Protein AF-A0A5B8G3G3-F1 (afdb_monomer)

Mean predicted aligned error: 17.21 Å

Sequence (172 aa):
MKRSQTSHLKNAGPHAIFRARGGAKSQPRSSRVTKRSISMRLRRAAHRNRLFQIGLIIGFWAAGEALVRLLGLPLPGSIVALAAVLALLACRRLRVVSVRRGADWLLAEMLLFFVPAVLAVLDHREFLGLLGLKVLLVILVGTVAVMGTTALTVELCCRWRLRHDRAVPLGA

Foldseek 3Di:
DDDDPDDDDDDPDDPVDDDPDDDDDDDDDDDDDDPPDDPPPVVPVQPPDPVVLVVVLVVLLVVLVVVCVVVVPPDRSVVSSVVVVVVCVVVVVDDPVSVVVNVVVVVVCVVVVVVVVVVVVVVPVVCCDPVVVVVVVCVVVVVVVVVVVVVVVVVVVVVVVVVVVVPDPPDD

pLDDT: mean 72.0, std 16.81, range [40.09, 97.69]

Secondary structure (DSSP, 8-state):
-------------S-S-S------------------SSTTTTTTTTTT-HHHHHHHHHHHHHHHHHHHHHHT-SS-HHHHHHHHHHHHHHTT-S-HHHHHHHHHHHHHHHHHHHHHHHHHHHH-GGGTTHHHHHHHHHHHHHHHHHHHHHHHHHHHHHHHHHHHGGG-----

Radius of gyration: 30.99 Å; Cα contacts (8 Å, |Δi|>4): 39; chains: 1; bounding box: 61×71×79 Å

Structure (mmCIF, N/CA/C/O backbone):
data_AF-A0A5B8G3G3-F1
#
_entry.id   AF-A0A5B8G3G3-F1
#
loop_
_atom_site.group_PDB
_atom_site.id
_atom_site.type_symbol
_atom_site.label_atom_id
_atom_site.label_alt_id
_atom_site.label_comp_id
_atom_site.label_asym_id
_atom_site.label_entity_id
_atom_site.label_seq_id
_atom_site.pdbx_PDB_ins_code
_atom_site.Cartn_x
_atom_site.Cartn_y
_atom_site.Cartn_z
_atom_site.occupancy
_atom_site.B_iso_or_equiv
_atom_site.auth_seq_id
_atom_site.auth_comp_id
_atom_site.auth_asym_id
_atom_site.auth_atom_id
_atom_site.pdbx_PDB_model_num
ATOM 1 N N . MET A 1 1 ? -35.012 -9.297 -57.751 1.00 45.22 1 MET A N 1
ATOM 2 C CA . MET A 1 1 ? -36.270 -9.932 -58.194 1.00 45.22 1 MET A CA 1
ATOM 3 C C . MET A 1 1 ? -35.980 -11.391 -58.554 1.00 45.22 1 MET A C 1
ATOM 5 O O . MET A 1 1 ? -35.213 -11.626 -59.469 1.00 45.22 1 MET A O 1
ATOM 9 N N . LYS A 1 2 ? -36.508 -12.319 -57.735 1.00 50.00 2 LYS A N 1
ATOM 10 C CA . LYS A 1 2 ? -36.724 -13.778 -57.902 1.00 50.00 2 LYS A CA 1
ATOM 11 C C . LYS A 1 2 ? -35.757 -14.656 -58.726 1.00 50.00 2 LYS A C 1
ATOM 13 O O . LYS A 1 2 ? -35.788 -14.644 -59.948 1.00 50.00 2 LYS A O 1
ATOM 18 N N . ARG A 1 3 ? -35.107 -15.582 -58.011 1.00 45.44 3 ARG A N 1
ATOM 19 C CA . ARG A 1 3 ? -34.910 -17.036 -58.265 1.00 45.44 3 ARG A CA 1
ATOM 20 C C . ARG A 1 3 ? -34.144 -17.550 -57.031 1.00 45.44 3 ARG A C 1
ATOM 22 O O . ARG A 1 3 ? -33.235 -16.869 -56.594 1.00 45.44 3 ARG A O 1
ATOM 29 N N . SER A 1 4 ? -34.412 -18.655 -56.354 1.00 49.59 4 SER A N 1
ATOM 30 C CA . SER A 1 4 ? -35.371 -19.734 -56.510 1.00 49.59 4 SER A CA 1
ATOM 31 C C . SER A 1 4 ? -35.483 -20.367 -55.114 1.00 49.59 4 SER A C 1
ATOM 33 O O . SER A 1 4 ? -34.533 -20.984 -54.642 1.00 49.59 4 SER A O 1
ATOM 35 N N . GLN A 1 5 ? -36.600 -20.165 -54.412 1.00 55.38 5 GLN A N 1
ATOM 36 C CA . GLN A 1 5 ? -37.006 -21.098 -53.362 1.00 55.38 5 GLN A CA 1
ATOM 37 C C . GLN A 1 5 ? -37.574 -22.320 -54.078 1.00 55.38 5 GLN A C 1
ATOM 39 O O . GLN A 1 5 ? -38.649 -22.197 -54.645 1.00 55.38 5 GLN A O 1
ATOM 44 N N . THR A 1 6 ? -36.877 -23.454 -54.059 1.00 53.16 6 THR A N 1
ATOM 45 C CA . THR A 1 6 ? -37.439 -24.793 -54.320 1.00 53.16 6 THR A CA 1
ATOM 46 C C . THR A 1 6 ? -36.367 -25.843 -54.036 1.00 53.16 6 THR A C 1
ATOM 48 O O . THR A 1 6 ? -35.564 -26.137 -54.912 1.00 53.16 6 THR A O 1
ATOM 51 N N . SER A 1 7 ? -36.354 -26.410 -52.831 1.00 45.91 7 SER A N 1
ATOM 52 C CA . SER A 1 7 ? -36.028 -27.832 -52.608 1.00 45.91 7 SER A CA 1
ATOM 53 C C . SER A 1 7 ? -36.104 -28.131 -51.115 1.00 45.91 7 SER A C 1
ATOM 55 O O . SER A 1 7 ? -35.115 -28.391 -50.432 1.00 45.91 7 SER A O 1
ATOM 57 N N . HIS A 1 8 ? -37.332 -28.069 -50.611 1.00 44.97 8 HIS A N 1
ATOM 58 C CA . HIS A 1 8 ? -37.752 -28.941 -49.531 1.00 44.97 8 HIS A CA 1
ATOM 59 C C . HIS A 1 8 ? -37.282 -30.382 -49.819 1.00 44.97 8 HIS A C 1
ATOM 61 O O . HIS A 1 8 ? -37.428 -30.867 -50.938 1.00 44.97 8 HIS A O 1
ATOM 67 N N . LEU A 1 9 ? -36.807 -31.061 -48.773 1.00 53.34 9 LEU A N 1
ATOM 68 C CA . LEU A 1 9 ? -36.968 -32.506 -48.575 1.00 53.34 9 LEU A CA 1
ATOM 69 C C . LEU A 1 9 ? -36.380 -33.437 -49.652 1.00 53.34 9 LEU A C 1
ATOM 71 O O . LEU A 1 9 ? -37.130 -34.020 -50.430 1.00 53.34 9 LEU A O 1
ATOM 75 N N . LYS A 1 10 ? -35.064 -33.712 -49.617 1.00 51.44 10 LYS A N 1
ATOM 76 C CA . LYS A 1 10 ? -34.545 -34.979 -50.175 1.00 51.44 10 LYS A CA 1
ATOM 77 C C . LYS A 1 10 ? -33.140 -35.379 -49.694 1.00 51.44 10 LYS A C 1
ATOM 79 O O . LYS A 1 10 ? -32.203 -35.315 -50.474 1.00 51.44 10 LYS A O 1
ATOM 84 N N . ASN A 1 11 ? -32.980 -35.794 -48.431 1.00 49.78 11 ASN A N 1
ATOM 85 C CA . ASN A 1 11 ? -32.047 -36.883 -48.056 1.00 49.78 11 ASN A CA 1
ATOM 86 C C . ASN A 1 11 ? -32.064 -37.171 -46.543 1.00 49.78 11 ASN A C 1
ATOM 88 O O . ASN A 1 11 ? -31.126 -36.864 -45.814 1.00 49.78 11 ASN A O 1
ATOM 92 N N . ALA A 1 12 ? -33.143 -37.782 -46.060 1.00 54.25 12 ALA A N 1
ATOM 93 C CA . ALA A 1 12 ? -33.109 -38.542 -44.815 1.00 54.25 12 ALA A CA 1
ATOM 94 C C . ALA A 1 12 ? -33.048 -40.023 -45.209 1.00 54.25 12 ALA A C 1
ATOM 96 O O . ALA A 1 12 ? -34.073 -40.658 -45.439 1.00 54.25 12 ALA A O 1
ATOM 97 N N . GLY A 1 13 ? -31.823 -40.511 -45.412 1.00 49.25 13 GLY A N 1
ATOM 98 C CA . GLY A 1 13 ? -31.516 -41.897 -45.757 1.00 49.25 13 GLY A CA 1
ATOM 99 C C . GLY A 1 13 ? -31.101 -42.734 -44.535 1.00 49.25 13 GLY A C 1
ATOM 100 O O . GLY A 1 13 ? -30.725 -42.188 -43.498 1.00 49.25 13 GLY A O 1
ATOM 101 N N . PRO A 1 14 ? -31.163 -44.068 -44.644 1.00 49.12 14 PRO A N 1
ATOM 102 C CA . PRO A 1 14 ? -31.554 -45.008 -43.592 1.00 49.12 14 PRO A CA 1
ATOM 103 C C . PRO A 1 14 ? -30.394 -45.473 -42.695 1.00 49.12 14 PRO A C 1
ATOM 105 O O . PRO A 1 14 ? -30.127 -46.664 -42.570 1.00 49.12 14 PRO A O 1
ATOM 108 N N . HIS A 1 15 ? -29.718 -44.549 -42.015 1.00 48.62 15 HIS A N 1
ATOM 109 C CA . HIS A 1 15 ? -28.725 -44.899 -40.984 1.00 48.62 15 HIS A CA 1
ATOM 110 C C . HIS A 1 15 ? -29.311 -44.939 -39.559 1.00 48.62 15 HIS A C 1
ATOM 112 O O . HIS A 1 15 ? -28.577 -45.089 -38.586 1.00 48.62 15 HIS A O 1
ATOM 118 N N . ALA A 1 16 ? -30.645 -44.903 -39.439 1.00 52.03 16 ALA A N 1
ATOM 119 C CA . ALA A 1 16 ? -31.402 -45.131 -38.202 1.00 52.03 16 ALA A CA 1
ATOM 120 C C . ALA A 1 16 ? -31.336 -46.584 -37.675 1.00 52.03 16 ALA A C 1
ATOM 122 O O . ALA A 1 16 ? -32.023 -46.927 -36.718 1.00 52.03 16 ALA A O 1
ATOM 123 N N . ILE A 1 17 ? -30.532 -47.459 -38.284 1.00 55.34 17 ILE A N 1
ATOM 124 C CA . ILE A 1 17 ? -30.551 -48.899 -38.012 1.00 55.34 17 ILE A CA 1
ATOM 125 C C . ILE A 1 17 ? -29.121 -49.429 -37.884 1.00 55.34 17 ILE A C 1
ATOM 127 O O . ILE A 1 17 ? -28.690 -50.285 -38.645 1.00 55.34 17 ILE A O 1
ATOM 131 N N . PHE A 1 18 ? -28.339 -48.933 -36.924 1.00 54.25 18 PHE A N 1
ATOM 132 C CA . PHE A 1 18 ? -27.214 -49.730 -36.437 1.00 54.25 18 PHE A CA 1
ATOM 133 C C . PHE A 1 18 ? -26.809 -49.354 -35.016 1.00 54.25 18 PHE A C 1
ATOM 135 O O . PHE A 1 18 ? -26.342 -48.255 -34.742 1.00 54.25 18 PHE A O 1
ATOM 142 N N . ARG A 1 19 ? -26.905 -50.357 -34.144 1.00 51.53 19 ARG A N 1
ATOM 143 C CA . ARG A 1 19 ? -26.233 -50.456 -32.846 1.00 51.53 19 ARG A CA 1
ATOM 144 C C . ARG A 1 19 ? -26.790 -49.611 -31.706 1.00 51.53 19 ARG A C 1
ATOM 146 O O . ARG A 1 19 ? -26.087 -48.861 -31.039 1.00 51.53 19 ARG A O 1
ATOM 153 N N . ALA A 1 20 ? -27.983 -50.018 -31.295 1.00 50.88 20 ALA A N 1
ATOM 154 C CA . ALA A 1 20 ? -28.097 -50.548 -29.942 1.00 50.88 20 ALA A CA 1
ATOM 155 C C . ALA A 1 20 ? -27.046 -51.665 -29.728 1.00 50.88 20 ALA A C 1
ATOM 157 O O . ALA A 1 20 ? -27.118 -52.720 -30.360 1.00 50.88 20 ALA A O 1
ATOM 158 N N . ARG A 1 21 ? -26.035 -51.439 -28.880 1.00 53.12 21 ARG A N 1
ATOM 159 C CA . ARG A 1 21 ? -25.166 -52.511 -28.368 1.00 53.12 21 ARG A CA 1
ATOM 160 C C . ARG A 1 21 ? -24.613 -52.146 -26.989 1.00 53.12 21 ARG A C 1
ATOM 162 O O . ARG A 1 21 ? -23.657 -51.392 -26.910 1.00 53.12 21 ARG A O 1
ATOM 169 N N . GLY A 1 22 ? -25.204 -52.752 -25.955 1.00 40.09 22 GLY A N 1
ATOM 170 C CA . GLY A 1 22 ? -24.598 -53.034 -24.643 1.00 40.09 22 GLY A CA 1
ATOM 171 C C . GLY A 1 22 ? -24.371 -51.814 -23.737 1.00 40.09 22 GLY A C 1
ATOM 172 O O . GLY A 1 22 ? -23.689 -50.877 -24.108 1.00 40.09 22 GLY A O 1
ATOM 173 N N . GLY A 1 23 ? -24.898 -51.729 -22.518 1.00 41.78 23 GLY A N 1
ATOM 174 C CA . GLY A 1 23 ? -25.121 -52.807 -21.561 1.00 41.78 23 GLY A CA 1
ATOM 175 C C . GLY A 1 23 ? -23.967 -52.860 -20.558 1.00 41.78 23 GLY A C 1
ATOM 176 O O . GLY A 1 23 ? -22.948 -53.478 -20.834 1.00 41.78 23 GLY A O 1
ATOM 177 N N . ALA A 1 24 ? -24.215 -52.253 -19.392 1.00 46.59 24 ALA A N 1
ATOM 178 C CA . ALA A 1 24 ? -23.512 -52.400 -18.116 1.00 46.59 24 ALA A CA 1
ATOM 179 C C . ALA A 1 24 ? -22.064 -51.873 -18.014 1.00 46.59 24 ALA A C 1
ATOM 181 O O . ALA A 1 24 ? -21.153 -52.351 -18.683 1.00 46.59 24 ALA A O 1
ATOM 182 N N . LYS A 1 25 ? -21.812 -51.020 -17.009 1.00 40.97 25 LYS A N 1
ATOM 183 C CA . LYS A 1 25 ? -21.243 -51.477 -15.726 1.00 40.97 25 LYS A CA 1
ATOM 184 C C . LYS A 1 25 ? -21.046 -50.322 -14.729 1.00 40.97 25 L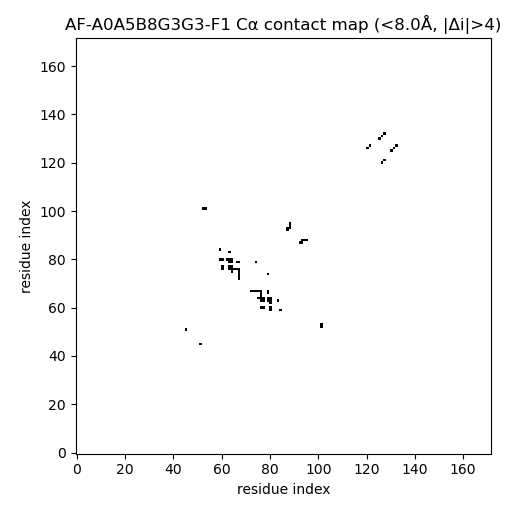YS A C 1
ATOM 186 O O . LYS A 1 25 ? -20.496 -49.277 -15.054 1.00 40.97 25 LYS A O 1
ATOM 191 N N . SER A 1 26 ? -21.456 -50.617 -13.493 1.00 41.62 26 SER A N 1
ATOM 192 C CA . SER A 1 26 ? -20.886 -50.159 -12.216 1.00 41.62 26 SER A CA 1
ATOM 193 C C . SER A 1 26 ? -20.911 -48.666 -11.875 1.00 41.62 26 SER A C 1
ATOM 195 O O . SER A 1 26 ? -19.968 -47.922 -12.123 1.00 41.62 26 SER A O 1
ATOM 197 N N . GLN A 1 27 ? -21.933 -48.300 -11.104 1.00 51.56 27 GLN A N 1
ATOM 198 C CA . GLN A 1 27 ? -21.774 -47.379 -9.981 1.00 51.56 27 GLN A CA 1
ATOM 199 C C . GLN A 1 27 ? -21.070 -48.125 -8.830 1.00 51.56 27 GLN A C 1
ATOM 201 O O . GLN A 1 27 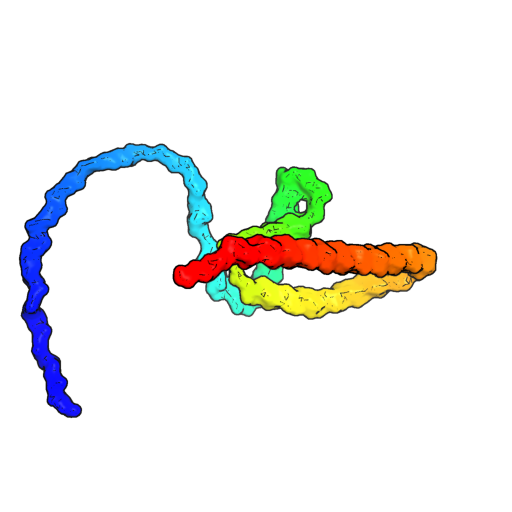? -21.447 -49.261 -8.539 1.00 51.56 27 GLN A O 1
ATOM 206 N N . PRO A 1 28 ? -20.049 -47.529 -8.185 1.00 49.97 28 PRO A N 1
ATOM 207 C CA . PRO A 1 28 ? -20.259 -47.163 -6.783 1.00 49.97 28 PRO A CA 1
ATOM 208 C C . PRO A 1 28 ? -19.571 -45.855 -6.331 1.00 49.97 28 PRO A C 1
ATOM 210 O O . PRO A 1 28 ? -18.599 -45.377 -6.904 1.00 49.97 28 PRO A O 1
ATOM 213 N N . ARG A 1 29 ? -20.149 -45.303 -5.255 1.00 57.16 29 ARG A N 1
ATOM 214 C CA . ARG A 1 29 ? -19.667 -44.297 -4.286 1.00 57.16 29 ARG A CA 1
ATOM 215 C C . ARG A 1 29 ? -18.211 -43.800 -4.404 1.00 57.16 29 ARG A C 1
ATOM 217 O O . ARG A 1 29 ? -17.281 -44.566 -4.203 1.00 57.16 29 ARG A O 1
ATOM 224 N N . SER A 1 30 ? -18.035 -42.475 -4.419 1.00 48.62 30 SER A N 1
ATOM 225 C CA . SER A 1 30 ? -17.096 -41.796 -3.508 1.00 48.62 30 SER A CA 1
ATOM 226 C C . SER A 1 30 ? -17.371 -40.294 -3.477 1.00 48.62 30 SER A C 1
ATOM 228 O O . SER A 1 30 ? -17.142 -39.564 -4.436 1.00 48.62 30 SER A O 1
ATOM 230 N N . SER A 1 31 ? -17.796 -39.840 -2.306 1.00 57.50 31 SER A N 1
ATOM 231 C CA . SER A 1 31 ? -17.534 -38.517 -1.748 1.00 57.50 31 SER A CA 1
ATOM 232 C C . SER A 1 31 ? -16.201 -37.911 -2.205 1.00 57.50 31 SER A C 1
ATOM 234 O O . SER A 1 31 ? -15.145 -38.510 -1.988 1.00 57.50 31 SER A O 1
ATOM 236 N N . ARG A 1 32 ? -16.246 -36.695 -2.762 1.00 43.62 32 ARG A N 1
ATOM 237 C CA . ARG A 1 32 ? -15.302 -35.608 -2.457 1.00 43.62 32 ARG A CA 1
ATOM 238 C C . ARG A 1 32 ? -15.708 -34.324 -3.175 1.00 43.62 32 ARG A C 1
ATOM 240 O O . ARG A 1 32 ? -15.635 -34.211 -4.390 1.00 43.62 32 ARG A O 1
ATOM 247 N N . VAL A 1 33 ? -16.110 -33.354 -2.356 1.00 51.09 33 VAL A N 1
ATOM 248 C CA . VAL A 1 33 ? -15.790 -31.932 -2.513 1.00 51.09 33 VAL A CA 1
ATOM 249 C C . VAL A 1 33 ? -15.988 -31.398 -3.929 1.00 51.09 33 VAL A C 1
ATOM 251 O O . VAL A 1 33 ? -15.057 -31.246 -4.712 1.00 51.09 33 VAL A O 1
ATOM 254 N N . THR A 1 34 ? -17.218 -31.026 -4.257 1.00 46.12 34 THR A N 1
ATOM 255 C CA . THR A 1 34 ? -17.445 -30.172 -5.420 1.00 46.12 34 THR A CA 1
ATOM 256 C C . THR A 1 34 ? -18.339 -29.013 -5.026 1.00 46.12 34 THR A C 1
ATOM 258 O O . THR A 1 34 ? -19.506 -28.937 -5.385 1.00 46.12 34 THR A O 1
ATOM 261 N N . LYS A 1 35 ? -17.734 -28.042 -4.332 1.00 45.09 35 LYS A N 1
ATOM 262 C CA . LYS A 1 35 ? -18.235 -26.663 -4.210 1.00 45.09 35 LYS A CA 1
ATOM 263 C C . LYS A 1 35 ? -18.102 -25.939 -5.575 1.00 45.09 35 LYS A C 1
ATOM 265 O O . LYS A 1 35 ? -17.516 -24.861 -5.687 1.00 45.09 35 LYS A O 1
ATOM 270 N N . ARG A 1 36 ? -18.562 -26.591 -6.656 1.00 54.91 36 ARG A N 1
ATOM 271 C CA . ARG A 1 36 ? -18.913 -25.985 -7.953 1.00 54.91 36 ARG A CA 1
ATOM 272 C C . ARG A 1 36 ? -20.350 -25.499 -7.811 1.00 54.91 36 ARG A C 1
ATOM 274 O O . ARG A 1 36 ? -21.142 -26.161 -7.164 1.00 54.91 36 ARG A O 1
ATOM 281 N N . SER A 1 37 ? -20.696 -24.406 -8.483 1.00 44.97 37 SER A N 1
ATOM 282 C CA . SER A 1 37 ? -21.935 -23.642 -8.271 1.00 44.97 37 SER A CA 1
ATOM 283 C C . SER A 1 37 ? -21.803 -22.821 -6.992 1.00 44.97 37 SER A C 1
ATOM 285 O O . SER A 1 37 ? -21.731 -23.356 -5.899 1.00 44.97 37 SER A O 1
ATOM 287 N N . ILE A 1 38 ? -21.531 -21.520 -7.056 1.00 50.94 38 ILE A N 1
ATOM 288 C CA . ILE A 1 38 ? -22.624 -20.532 -7.016 1.00 50.94 38 ILE A CA 1
ATOM 289 C C . ILE A 1 38 ? -22.207 -19.167 -7.624 1.00 50.94 38 ILE A C 1
ATOM 291 O O . ILE A 1 38 ? -23.043 -18.308 -7.888 1.00 50.94 38 ILE A O 1
ATOM 295 N N . SER A 1 39 ? -20.928 -18.919 -7.922 1.00 47.88 39 SER A N 1
ATOM 296 C CA . SER A 1 39 ? -20.439 -17.533 -8.062 1.00 47.88 39 SER A CA 1
ATOM 297 C C . SER A 1 39 ? -20.634 -16.842 -9.421 1.00 47.88 39 SER A C 1
ATOM 299 O O . SER A 1 39 ? -20.267 -15.675 -9.551 1.00 47.88 39 SER A O 1
ATOM 301 N N . MET A 1 40 ? -21.200 -17.494 -10.445 1.00 51.22 40 MET A N 1
ATOM 302 C CA . MET A 1 40 ? -21.267 -16.894 -11.794 1.00 51.22 40 MET A CA 1
ATOM 303 C C . MET A 1 40 ? -22.592 -16.206 -12.152 1.00 51.22 40 MET A C 1
ATOM 305 O O . MET A 1 40 ? -22.601 -15.409 -13.088 1.00 51.22 40 MET A O 1
ATOM 309 N N . ARG A 1 41 ? -23.685 -16.420 -11.404 1.00 47.91 41 ARG A N 1
ATOM 310 C CA . ARG A 1 41 ? -24.983 -15.768 -11.690 1.00 47.91 41 ARG A CA 1
ATOM 311 C C . ARG A 1 41 ? -25.228 -14.479 -10.895 1.00 47.91 41 ARG A C 1
ATOM 313 O O . ARG A 1 41 ? -25.804 -13.543 -11.435 1.00 47.91 41 ARG A O 1
ATOM 320 N N . LEU A 1 42 ? -24.676 -14.350 -9.689 1.00 52.62 42 LEU A N 1
ATOM 321 C CA . LEU A 1 42 ? -24.836 -13.145 -8.857 1.00 52.62 42 LEU A CA 1
ATOM 322 C C . LEU A 1 42 ? -24.030 -11.927 -9.370 1.00 52.62 42 LEU A C 1
ATOM 324 O O . LEU A 1 42 ? -24.305 -10.781 -9.030 1.00 52.62 42 LEU A O 1
ATOM 328 N N . ARG A 1 43 ? -23.059 -12.170 -10.261 1.00 53.28 43 ARG A N 1
ATOM 329 C CA . ARG A 1 43 ? -22.136 -11.173 -10.833 1.00 53.28 43 ARG A CA 1
ATOM 330 C C . ARG A 1 43 ? -22.758 -10.163 -11.804 1.00 53.28 43 ARG A C 1
ATOM 332 O O . ARG A 1 43 ? -22.078 -9.205 -12.154 1.00 53.28 43 ARG A O 1
ATOM 339 N N . ARG A 1 44 ? -23.992 -10.370 -12.279 1.00 51.00 44 ARG A N 1
ATOM 340 C CA . ARG A 1 44 ? -24.651 -9.445 -13.228 1.00 51.00 44 ARG A CA 1
ATOM 341 C C . ARG A 1 44 ? -25.589 -8.445 -12.550 1.00 51.00 44 ARG A C 1
ATOM 343 O O . ARG A 1 44 ? -25.661 -7.313 -13.003 1.00 51.00 44 ARG A O 1
ATOM 350 N N . ALA A 1 45 ? -26.233 -8.821 -11.445 1.00 44.91 45 ALA A N 1
ATOM 351 C CA . ALA A 1 45 ? -27.164 -7.942 -10.730 1.00 44.91 45 ALA A CA 1
ATOM 352 C C . ALA A 1 45 ? -26.454 -6.890 -9.855 1.00 44.91 45 ALA A C 1
ATOM 354 O O . ALA A 1 45 ? -26.975 -5.806 -9.623 1.00 44.91 45 ALA A O 1
ATOM 355 N N . ALA A 1 46 ? -25.227 -7.177 -9.417 1.00 50.31 46 ALA A N 1
ATOM 356 C CA . ALA A 1 46 ? -24.473 -6.320 -8.507 1.00 50.31 46 ALA A CA 1
ATOM 357 C C . ALA A 1 46 ? -23.861 -5.051 -9.145 1.00 50.31 46 ALA A C 1
ATOM 359 O O . ALA A 1 46 ? -23.288 -4.223 -8.442 1.00 50.31 46 ALA A O 1
ATOM 360 N N . HIS A 1 47 ? -23.963 -4.869 -10.467 1.00 50.69 47 HIS A N 1
ATOM 361 C CA . HIS A 1 47 ? -23.266 -3.805 -11.208 1.00 50.69 47 HIS A CA 1
ATOM 362 C C . HIS A 1 47 ? -23.916 -2.401 -11.084 1.00 50.69 47 HIS A C 1
ATOM 364 O O . HIS A 1 47 ? -23.589 -1.515 -11.871 1.00 50.69 47 HIS A O 1
ATOM 370 N N . ARG A 1 48 ? -24.826 -2.162 -10.122 1.00 56.19 48 ARG A N 1
ATOM 371 C CA . ARG A 1 48 ? -25.521 -0.861 -9.976 1.00 56.19 48 ARG A CA 1
ATOM 372 C C . ARG A 1 48 ? -25.141 -0.037 -8.740 1.00 56.19 48 ARG A C 1
ATOM 374 O O . ARG A 1 48 ? -25.236 1.181 -8.809 1.00 56.19 48 ARG A O 1
ATOM 381 N N . ASN A 1 49 ? -24.634 -0.638 -7.660 1.00 55.59 49 ASN A N 1
ATOM 382 C CA . ASN A 1 49 ? -24.398 0.095 -6.410 1.00 55.59 49 ASN A CA 1
ATOM 383 C C . ASN A 1 49 ? -22.927 0.039 -5.982 1.00 55.59 49 ASN A C 1
ATOM 385 O O . ASN A 1 49 ? -22.410 -1.032 -5.672 1.00 55.59 49 ASN A O 1
ATOM 389 N N . ARG A 1 50 ? -22.281 1.211 -5.888 1.00 62.06 50 ARG A N 1
ATOM 390 C CA . ARG A 1 50 ? -20.930 1.410 -5.311 1.00 62.06 50 ARG A CA 1
ATOM 391 C C . ARG A 1 50 ? -20.793 0.732 -3.934 1.00 62.06 50 ARG A C 1
ATOM 393 O O . ARG A 1 50 ? -19.764 0.146 -3.622 1.00 62.06 50 ARG A O 1
ATOM 400 N N . LEU A 1 51 ? -21.894 0.690 -3.179 1.00 68.50 51 LEU A N 1
ATOM 401 C CA . LEU A 1 51 ? -22.035 -0.004 -1.894 1.00 68.50 51 LEU A CA 1
ATOM 402 C C . LEU A 1 51 ? -21.747 -1.510 -1.961 1.00 68.50 51 LEU A C 1
ATOM 404 O O . LEU A 1 51 ? -21.170 -2.064 -1.033 1.00 68.50 51 LEU A O 1
ATOM 408 N N . PHE A 1 52 ? -22.095 -2.186 -3.059 1.00 69.25 52 PHE A N 1
ATOM 409 C CA . PHE A 1 52 ? -21.804 -3.614 -3.208 1.00 69.25 52 PHE A CA 1
ATOM 410 C C . PHE A 1 52 ? -20.304 -3.864 -3.395 1.00 69.25 52 PHE A C 1
ATOM 412 O O . PHE A 1 52 ? -19.777 -4.877 -2.946 1.00 69.25 52 PHE A O 1
ATOM 419 N N . GLN A 1 53 ? -19.600 -2.934 -4.042 1.00 66.00 53 GLN A N 1
ATOM 420 C CA . GLN A 1 53 ? -18.156 -3.019 -4.239 1.00 66.00 53 GLN A CA 1
ATOM 421 C C . GLN A 1 53 ? -17.411 -2.840 -2.911 1.00 66.00 53 GLN A C 1
ATOM 423 O O . GLN A 1 53 ? -16.503 -3.615 -2.616 1.00 66.00 53 GLN A O 1
ATOM 428 N N . ILE A 1 54 ? -17.868 -1.898 -2.080 1.00 70.75 54 ILE A N 1
ATOM 429 C CA . ILE A 1 54 ? -17.380 -1.702 -0.708 1.00 70.75 54 ILE A CA 1
ATOM 430 C C . ILE A 1 54 ? -17.691 -2.938 0.148 1.00 70.75 54 ILE A C 1
ATOM 432 O O . ILE A 1 54 ? -16.796 -3.482 0.789 1.00 70.75 54 ILE A O 1
ATOM 436 N N . GLY A 1 55 ? -18.921 -3.458 0.090 1.00 75.38 55 GLY A N 1
ATOM 437 C CA . GLY A 1 55 ? -19.308 -4.682 0.798 1.00 75.38 55 GLY A CA 1
ATOM 438 C C . GLY A 1 55 ? -18.482 -5.906 0.391 1.00 75.38 55 GLY A C 1
ATOM 439 O O . GLY A 1 55 ? -18.163 -6.743 1.231 1.00 75.38 55 GLY A O 1
ATOM 440 N N . LEU A 1 56 ? -18.063 -5.995 -0.874 1.00 71.62 56 LEU A N 1
ATOM 441 C CA . LEU A 1 56 ? -17.165 -7.052 -1.342 1.00 71.62 56 LEU A CA 1
ATOM 442 C C . LEU A 1 56 ? -15.762 -6.926 -0.727 1.00 71.62 56 LEU A C 1
ATOM 444 O O . LEU A 1 56 ? -15.173 -7.941 -0.361 1.00 71.62 56 LEU A O 1
ATOM 448 N N . ILE A 1 57 ? -15.238 -5.701 -0.613 1.00 72.62 57 ILE A N 1
ATOM 449 C CA . ILE A 1 57 ? -13.933 -5.417 0.007 1.00 72.62 57 ILE A CA 1
ATOM 450 C C . ILE A 1 57 ? -13.979 -5.754 1.501 1.00 72.62 57 ILE A C 1
ATOM 452 O O . ILE A 1 57 ? -13.107 -6.471 1.988 1.00 72.62 57 ILE A O 1
ATOM 456 N N . ILE A 1 58 ? -15.038 -5.333 2.199 1.00 76.56 58 ILE A N 1
ATOM 457 C CA . ILE A 1 58 ? -15.266 -5.661 3.615 1.00 76.56 58 ILE A CA 1
ATOM 458 C C . ILE A 1 58 ? -15.412 -7.175 3.803 1.00 76.56 58 ILE A C 1
ATOM 460 O O . ILE A 1 58 ? -14.804 -7.741 4.705 1.00 76.56 58 ILE A O 1
ATOM 464 N N . GLY A 1 59 ? -16.161 -7.855 2.932 1.00 78.44 59 GLY A N 1
ATOM 465 C CA . GLY A 1 59 ? -16.309 -9.311 2.980 1.00 78.44 59 GLY A CA 1
ATOM 466 C C . GLY A 1 59 ? -14.986 -10.051 2.770 1.00 78.44 59 GLY A C 1
ATOM 467 O O . GLY A 1 59 ? -14.742 -11.068 3.414 1.00 78.44 59 GLY A O 1
ATOM 468 N N . PHE A 1 60 ? -14.106 -9.528 1.913 1.00 72.50 60 PHE A N 1
ATOM 469 C CA . PHE A 1 60 ? -12.759 -10.067 1.725 1.00 72.50 60 PHE A CA 1
ATOM 470 C C . PHE A 1 60 ? -11.864 -9.848 2.940 1.00 72.50 60 PHE A C 1
ATOM 472 O O . PHE A 1 60 ? -11.155 -10.769 3.345 1.00 72.50 60 PHE A O 1
ATOM 479 N N . TRP A 1 61 ? -11.918 -8.654 3.528 1.00 78.06 61 TRP A N 1
ATOM 480 C CA . TRP A 1 61 ? -11.200 -8.340 4.756 1.00 78.06 61 TRP A CA 1
ATOM 481 C C . TRP A 1 61 ? -11.664 -9.235 5.913 1.00 78.06 61 TRP A C 1
ATOM 483 O O . TRP A 1 61 ? -10.839 -9.893 6.536 1.00 78.06 61 TRP A O 1
ATOM 493 N N . ALA A 1 62 ? -12.978 -9.372 6.114 1.00 76.50 62 ALA A N 1
ATOM 494 C CA . ALA A 1 62 ? -13.562 -10.241 7.134 1.00 76.50 62 ALA A CA 1
ATOM 495 C C . ALA A 1 62 ? -13.214 -11.723 6.917 1.00 76.50 62 ALA A C 1
ATOM 497 O O . ALA A 1 62 ? -12.954 -12.443 7.877 1.00 76.50 62 ALA A O 1
ATOM 498 N N . ALA A 1 63 ? -13.167 -12.189 5.665 1.00 75.56 63 ALA A N 1
ATOM 499 C CA . ALA A 1 63 ? -12.730 -13.547 5.350 1.00 75.56 63 ALA A CA 1
ATOM 500 C C . ALA A 1 63 ? -11.233 -13.758 5.634 1.00 75.56 63 ALA A C 1
ATOM 502 O O . ALA A 1 63 ? -10.861 -14.813 6.142 1.00 75.56 63 ALA A O 1
ATOM 503 N N . GLY A 1 64 ? -10.383 -12.771 5.329 1.00 74.38 64 GLY A N 1
ATOM 504 C CA . GLY A 1 64 ? -8.953 -12.805 5.648 1.00 74.38 64 GLY A CA 1
ATOM 505 C C . GLY A 1 64 ? -8.699 -12.801 7.155 1.00 74.38 64 GLY A C 1
ATOM 506 O O . GLY A 1 64 ? -7.922 -13.613 7.647 1.00 74.38 64 GLY A O 1
ATOM 507 N N . GLU A 1 65 ? -9.423 -11.962 7.890 1.00 78.19 65 GLU A N 1
ATOM 508 C CA . GLU A 1 65 ? -9.392 -11.881 9.352 1.00 78.19 65 GLU A CA 1
ATOM 509 C C . GLU A 1 65 ? -9.878 -13.186 10.002 1.00 78.19 65 GLU A C 1
ATOM 511 O O . GLU A 1 65 ? -9.219 -13.731 10.887 1.00 78.19 65 GLU A O 1
ATOM 516 N N . ALA A 1 66 ? -10.994 -13.748 9.525 1.00 77.38 66 ALA A N 1
ATOM 517 C CA . ALA A 1 66 ? -11.494 -15.040 9.989 1.00 77.38 66 ALA A CA 1
ATOM 518 C C . ALA A 1 66 ? -10.487 -16.166 9.720 1.00 77.38 66 ALA A C 1
ATOM 520 O O . ALA A 1 66 ? -10.308 -17.036 10.566 1.00 77.38 66 ALA A O 1
ATOM 521 N N . LEU A 1 67 ? -9.803 -16.134 8.572 1.00 72.75 67 LEU A N 1
ATOM 522 C CA . LEU A 1 67 ? -8.782 -17.115 8.219 1.00 72.75 67 LEU A CA 1
ATOM 523 C C . LEU A 1 67 ? -7.537 -16.985 9.111 1.00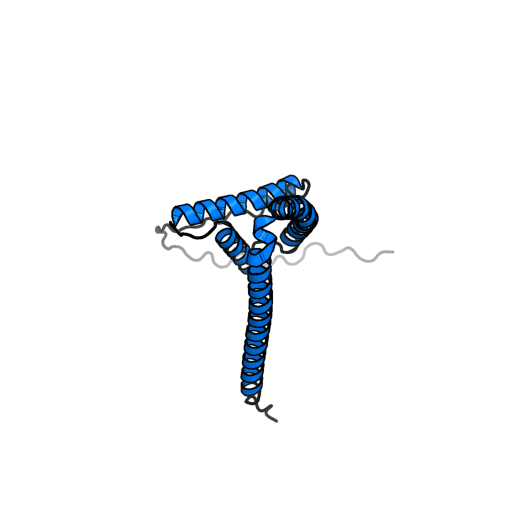 72.75 67 LEU A C 1
ATOM 525 O O . LEU A 1 67 ? -7.051 -17.997 9.602 1.00 72.75 67 LEU A O 1
ATOM 529 N N . VAL A 1 68 ? -7.066 -15.766 9.390 1.00 76.94 68 VAL A N 1
ATOM 530 C CA . VAL A 1 68 ? -5.970 -15.513 10.347 1.00 76.94 68 VAL A CA 1
ATOM 531 C C . VAL A 1 68 ? -6.317 -16.033 11.735 1.00 76.94 68 VAL A C 1
ATOM 533 O O . VAL A 1 68 ? -5.509 -16.734 12.341 1.00 76.94 68 VAL A O 1
ATOM 536 N N . ARG A 1 69 ? -7.531 -15.742 12.214 1.00 75.00 69 ARG A N 1
ATOM 537 C CA . ARG A 1 69 ? -8.013 -16.207 13.522 1.00 75.00 69 ARG A CA 1
ATOM 538 C C . ARG A 1 69 ? -8.120 -17.727 13.588 1.00 75.00 69 ARG A C 1
ATOM 540 O O . ARG A 1 69 ? -7.802 -18.304 14.619 1.00 75.00 69 ARG A O 1
ATOM 547 N N . LEU A 1 70 ? -8.526 -18.372 12.493 1.00 74.31 70 LEU A N 1
ATOM 548 C CA . LEU A 1 70 ? -8.614 -19.831 12.416 1.00 74.31 70 LEU A CA 1
ATOM 549 C C . LEU A 1 70 ? -7.233 -20.502 12.359 1.00 74.31 70 LEU A C 1
ATOM 551 O O . LEU A 1 70 ? -7.074 -21.599 12.883 1.00 74.31 70 LEU A O 1
ATOM 555 N N . LEU A 1 71 ? -6.246 -19.860 11.722 1.00 73.38 71 LEU A N 1
ATOM 556 C CA . LEU A 1 71 ? -4.871 -20.362 11.626 1.00 73.38 71 LEU A CA 1
ATOM 557 C C . LEU A 1 71 ? -3.969 -19.923 12.797 1.00 73.38 71 LEU A C 1
ATOM 559 O O . LEU A 1 71 ? -2.831 -20.376 12.869 1.00 73.38 71 LEU A O 1
ATOM 563 N N . GLY A 1 72 ? -4.441 -19.054 13.699 1.00 70.69 72 GLY A N 1
ATOM 564 C CA . GLY A 1 72 ? -3.673 -18.579 14.857 1.00 70.69 72 GLY A CA 1
ATOM 565 C C . GLY A 1 72 ? -2.408 -17.789 14.496 1.00 70.69 72 GLY A C 1
ATOM 566 O O . GLY A 1 72 ? -1.467 -17.730 15.283 1.00 70.69 72 GLY A O 1
ATOM 567 N N . LEU A 1 73 ? -2.350 -17.216 13.293 1.00 73.19 73 LEU A N 1
ATOM 568 C CA . LEU A 1 73 ? -1.164 -16.528 12.786 1.00 73.19 73 LEU A CA 1
ATOM 569 C C . LEU A 1 73 ? -1.045 -15.122 13.410 1.00 73.19 73 LEU A C 1
ATOM 571 O O . LEU A 1 73 ? -2.016 -14.368 13.356 1.00 73.19 73 LEU A O 1
ATOM 575 N N . PRO A 1 74 ? 0.132 -14.707 13.922 1.00 75.75 74 PRO A N 1
ATOM 576 C CA . PRO A 1 74 ? 0.380 -13.349 14.424 1.00 75.75 74 PRO A CA 1
ATOM 577 C C . PRO A 1 74 ? 0.588 -12.351 13.267 1.00 75.75 74 PRO A C 1
ATOM 579 O O . PRO A 1 74 ? 1.531 -11.563 13.259 1.00 75.75 74 PRO A O 1
ATOM 582 N N . LEU A 1 75 ? -0.261 -12.420 12.240 1.00 77.38 75 LEU A N 1
ATOM 583 C CA . LEU A 1 75 ? -0.201 -11.578 11.049 1.00 77.38 75 LEU A CA 1
ATOM 584 C C . LEU A 1 75 ? -1.470 -10.731 10.952 1.00 77.38 75 LEU A C 1
ATOM 586 O O . LEU A 1 75 ? -2.561 -11.244 11.194 1.00 77.38 75 LEU A O 1
ATOM 590 N N . PRO A 1 76 ? -1.370 -9.456 10.549 1.00 79.81 76 PRO A N 1
ATOM 591 C CA . PRO A 1 76 ? -2.551 -8.642 10.316 1.00 79.81 76 PRO A CA 1
ATOM 592 C C . PRO A 1 76 ? -3.393 -9.240 9.178 1.00 79.81 76 PRO A C 1
ATOM 594 O O . PRO A 1 76 ? -2.871 -9.577 8.108 1.00 79.81 76 PRO A O 1
ATOM 597 N N . GLY A 1 77 ? -4.712 -9.328 9.385 1.00 81.38 77 GLY A N 1
ATOM 598 C CA . GLY A 1 77 ? -5.668 -9.884 8.417 1.00 81.38 77 GLY A CA 1
ATOM 599 C C . GLY A 1 77 ? -5.609 -9.244 7.028 1.00 81.38 77 GLY A C 1
ATOM 600 O O . GLY A 1 77 ? -5.946 -9.891 6.037 1.00 81.38 77 GLY A O 1
ATOM 601 N N . SER A 1 78 ? -5.101 -8.010 6.922 1.00 82.81 78 SER A N 1
ATOM 602 C CA . SER A 1 78 ? -4.894 -7.292 5.659 1.00 82.81 78 SER A CA 1
ATOM 603 C C . SER A 1 78 ? -3.935 -8.005 4.700 1.00 82.81 78 SER A C 1
ATOM 605 O O . SER A 1 78 ? -4.219 -8.071 3.504 1.00 82.81 78 SER A O 1
ATOM 607 N N . ILE A 1 79 ? -2.840 -8.589 5.197 1.00 88.00 79 ILE A N 1
ATOM 608 C CA . ILE A 1 79 ? -1.861 -9.303 4.358 1.00 88.00 79 ILE A CA 1
ATOM 609 C C . ILE A 1 79 ? -2.476 -10.600 3.826 1.00 88.00 79 ILE A C 1
ATOM 611 O O . ILE A 1 79 ? -2.322 -10.936 2.652 1.00 88.00 79 ILE A O 1
ATOM 615 N N . VAL A 1 80 ? -3.237 -11.305 4.665 1.00 85.19 80 VAL A N 1
ATOM 616 C CA . VAL A 1 80 ? -3.934 -12.533 4.260 1.00 85.19 80 VAL A CA 1
ATOM 617 C C . VAL A 1 80 ? -5.061 -12.230 3.278 1.00 85.19 80 VAL A C 1
ATOM 619 O O . VAL A 1 80 ? -5.211 -12.939 2.283 1.00 85.19 80 VAL A O 1
ATOM 622 N N . ALA A 1 81 ? -5.809 -11.145 3.487 1.00 83.19 81 ALA A N 1
ATOM 623 C CA . ALA A 1 81 ? -6.800 -10.672 2.528 1.00 83.19 81 ALA A CA 1
ATOM 624 C C . ALA A 1 81 ? -6.148 -10.317 1.178 1.00 83.19 81 ALA A C 1
ATOM 626 O O . ALA A 1 81 ? -6.658 -10.732 0.135 1.00 83.19 81 ALA A O 1
ATOM 627 N N . LEU A 1 82 ? -4.996 -9.630 1.180 1.00 85.44 82 LEU A N 1
ATOM 628 C CA . LEU A 1 82 ? -4.224 -9.326 -0.031 1.00 85.44 82 LEU A CA 1
ATOM 629 C C . LEU A 1 82 ? -3.787 -10.607 -0.756 1.00 85.44 82 LEU A C 1
ATOM 631 O O . LEU A 1 82 ? -4.018 -10.738 -1.959 1.00 85.44 82 LEU A O 1
ATOM 635 N N . ALA A 1 83 ? -3.219 -11.571 -0.031 1.00 85.56 83 ALA A N 1
ATOM 636 C CA . ALA A 1 83 ? -2.805 -12.859 -0.583 1.00 85.56 83 ALA A CA 1
ATOM 637 C C . ALA A 1 83 ? -3.994 -13.649 -1.158 1.00 85.56 83 ALA A C 1
ATOM 639 O O . ALA A 1 83 ? -3.894 -14.229 -2.239 1.00 85.56 83 ALA A O 1
ATOM 640 N N . ALA A 1 84 ? -5.148 -13.628 -0.486 1.00 81.25 84 ALA A N 1
ATOM 641 C CA . ALA A 1 84 ? -6.367 -14.267 -0.968 1.00 81.25 84 ALA A CA 1
ATOM 642 C C . ALA A 1 84 ? -6.886 -13.606 -2.255 1.00 81.25 84 ALA A C 1
ATOM 644 O O . ALA A 1 84 ? -7.196 -14.304 -3.224 1.00 81.25 84 ALA A O 1
ATOM 645 N N . VAL A 1 85 ? -6.950 -12.269 -2.308 1.00 80.75 85 VAL A N 1
ATOM 646 C CA . VAL A 1 85 ? -7.332 -11.534 -3.528 1.00 80.75 85 VAL A CA 1
ATOM 647 C C . VAL A 1 85 ? -6.366 -11.856 -4.666 1.00 80.75 85 VAL A C 1
ATOM 649 O O . VAL A 1 85 ? -6.822 -12.155 -5.772 1.00 80.75 85 VAL A O 1
ATOM 652 N N . LEU A 1 86 ? -5.058 -11.866 -4.392 1.00 86.25 86 LEU A N 1
ATOM 653 C CA . LEU A 1 86 ? -4.022 -12.230 -5.355 1.00 86.25 86 LEU A CA 1
ATOM 654 C C . LEU A 1 86 ? -4.223 -13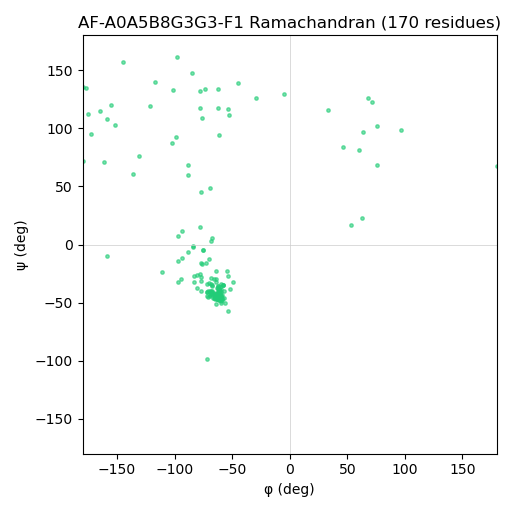.658 -5.880 1.00 86.25 86 LEU A C 1
ATOM 656 O O . LEU A 1 86 ? -4.231 -13.862 -7.092 1.00 86.25 86 LEU A O 1
ATOM 660 N N . ALA A 1 87 ? -4.477 -14.632 -5.003 1.00 82.44 87 ALA A N 1
ATOM 661 C CA . ALA A 1 87 ? -4.751 -16.015 -5.386 1.00 82.44 87 ALA A CA 1
ATOM 662 C C . ALA A 1 87 ? -6.019 -16.141 -6.249 1.00 82.44 87 ALA A C 1
ATOM 664 O O . ALA A 1 87 ? -6.045 -16.903 -7.219 1.00 82.44 87 ALA A O 1
ATOM 665 N N . LEU A 1 88 ? -7.070 -15.366 -5.961 1.00 78.12 88 LEU A N 1
ATOM 666 C CA . LEU A 1 88 ? -8.274 -15.318 -6.798 1.00 78.12 88 LEU A CA 1
ATOM 667 C C . LEU A 1 88 ? -8.028 -14.668 -8.168 1.00 78.12 88 LEU A C 1
ATOM 669 O O . LEU A 1 88 ? -8.670 -15.063 -9.153 1.00 78.12 88 LEU A O 1
ATOM 673 N N . LEU A 1 89 ? -7.137 -13.675 -8.226 1.00 81.12 89 LEU A N 1
ATOM 674 C CA . LEU A 1 89 ? -6.706 -13.014 -9.457 1.00 81.12 89 LEU A CA 1
ATOM 675 C C . LEU A 1 89 ? -5.866 -13.972 -10.313 1.00 81.12 89 LEU A C 1
ATOM 677 O O . LEU A 1 89 ? -6.144 -14.118 -11.503 1.00 81.12 89 LEU A O 1
ATOM 681 N N . ALA A 1 90 ? -4.935 -14.700 -9.688 1.00 81.75 90 ALA A N 1
ATOM 682 C CA . ALA A 1 90 ? -4.132 -15.751 -10.311 1.00 81.75 90 ALA A CA 1
ATOM 683 C C . ALA A 1 90 ? -5.007 -16.902 -10.838 1.00 81.75 90 ALA A C 1
ATOM 685 O O . ALA A 1 90 ? -4.847 -17.338 -11.974 1.00 81.75 90 ALA A O 1
ATOM 686 N N . CYS A 1 91 ? -6.032 -17.312 -10.083 1.00 81.38 91 CYS A N 1
ATOM 687 C CA . CYS A 1 91 ? -7.041 -18.279 -10.534 1.00 81.38 91 CYS A CA 1
ATOM 688 C C . CYS A 1 91 ? -7.973 -17.739 -11.645 1.00 81.38 91 CYS A C 1
ATOM 690 O O . CYS A 1 91 ? -8.935 -18.419 -12.015 1.00 81.38 91 CYS A O 1
ATOM 692 N N . ARG A 1 92 ? -7.766 -16.502 -12.133 1.00 70.25 92 ARG A N 1
ATOM 693 C CA . ARG A 1 92 ? -8.568 -15.794 -13.156 1.00 70.25 92 ARG A CA 1
ATOM 694 C C . ARG A 1 92 ? -10.070 -15.724 -12.841 1.00 70.25 92 ARG A C 1
ATOM 696 O O . ARG A 1 92 ? -10.903 -15.441 -13.704 1.00 70.25 92 ARG A O 1
ATOM 703 N N . ARG A 1 93 ? -10.435 -15.969 -11.579 1.00 64.38 93 ARG A N 1
ATOM 704 C CA . ARG A 1 93 ? -11.822 -16.048 -11.100 1.00 64.38 93 ARG A CA 1
ATOM 705 C C . ARG A 1 93 ? -12.390 -14.650 -10.867 1.00 64.38 93 ARG A C 1
ATOM 707 O O . ARG A 1 93 ? -13.600 -14.434 -10.987 1.00 64.38 93 ARG A O 1
ATOM 714 N N . LEU A 1 94 ? -11.521 -13.679 -10.589 1.00 64.25 94 LEU A N 1
ATOM 715 C CA . LEU A 1 94 ? -11.860 -12.280 -10.353 1.00 64.25 94 LEU A CA 1
ATOM 716 C C . LEU A 1 94 ? -11.567 -11.419 -11.598 1.00 64.25 94 LEU A C 1
ATOM 718 O O . LEU A 1 94 ? -10.519 -11.539 -12.222 1.00 64.25 94 LEU A O 1
ATOM 722 N N . ARG A 1 95 ? -12.520 -10.562 -11.998 1.00 65.94 95 ARG A N 1
ATOM 723 C CA . ARG A 1 95 ? -12.346 -9.642 -13.136 1.00 65.94 95 ARG A CA 1
ATOM 724 C C . ARG A 1 95 ? -11.496 -8.456 -12.681 1.00 65.94 95 ARG A C 1
ATOM 726 O O . ARG A 1 95 ? -11.960 -7.680 -11.848 1.00 65.94 95 ARG A O 1
ATOM 733 N N . VAL A 1 96 ? -10.321 -8.279 -13.285 1.00 72.50 96 VAL A N 1
ATOM 734 C CA . VAL A 1 96 ? -9.380 -7.175 -12.996 1.00 72.50 96 VAL A CA 1
ATOM 735 C C . VAL A 1 96 ? -10.065 -5.802 -13.064 1.00 72.50 96 VAL A C 1
ATOM 737 O O . VAL A 1 96 ? -9.856 -4.958 -12.201 1.00 72.50 96 VAL A O 1
ATOM 740 N N . VAL A 1 97 ? -10.990 -5.613 -14.014 1.00 71.00 97 VAL A N 1
ATOM 741 C CA . VAL A 1 97 ? -11.762 -4.365 -14.191 1.00 71.00 97 VAL A CA 1
ATOM 742 C C . VAL A 1 97 ? -12.571 -3.972 -12.944 1.00 71.00 97 VAL A C 1
ATOM 744 O O . VAL A 1 97 ? -12.726 -2.788 -12.658 1.00 71.00 97 VAL A O 1
ATOM 747 N N . SER A 1 98 ? -13.092 -4.950 -12.194 1.00 69.94 98 SER A N 1
ATOM 748 C CA . SER A 1 98 ? -13.875 -4.690 -10.978 1.00 69.94 98 SER A CA 1
ATOM 749 C C . SER A 1 98 ? -12.992 -4.319 -9.789 1.00 69.94 98 SER A C 1
ATOM 751 O O . SER A 1 98 ? -13.432 -3.564 -8.928 1.00 69.94 98 SER A O 1
ATOM 753 N N . VAL A 1 99 ? -11.773 -4.861 -9.727 1.00 75.38 99 VAL A N 1
ATOM 754 C CA . VAL A 1 99 ? -10.798 -4.520 -8.681 1.00 75.38 99 VAL A CA 1
ATOM 755 C C . VAL A 1 99 ? -10.268 -3.113 -8.927 1.00 75.38 99 VAL A C 1
ATOM 757 O O . VAL A 1 99 ? -10.275 -2.301 -8.012 1.00 75.38 99 VAL A O 1
ATOM 760 N N . ARG A 1 100 ? -9.930 -2.794 -10.183 1.00 78.62 100 ARG A N 1
ATOM 761 C CA . ARG A 1 100 ? -9.420 -1.477 -10.581 1.00 78.62 100 ARG A CA 1
ATOM 762 C C . ARG A 1 100 ? -10.370 -0.340 -10.202 1.00 78.62 100 ARG A C 1
ATOM 764 O O . ARG A 1 100 ? -9.963 0.553 -9.484 1.00 78.62 100 ARG A O 1
ATOM 771 N N . ARG A 1 101 ? -11.662 -0.448 -10.540 1.00 73.69 101 ARG A N 1
ATOM 772 C CA . ARG A 1 101 ? -12.669 0.559 -10.143 1.00 73.69 101 ARG A CA 1
ATOM 773 C C . ARG A 1 101 ? -12.784 0.761 -8.625 1.00 73.69 101 ARG A C 1
ATOM 775 O O . ARG A 1 101 ? -13.096 1.860 -8.191 1.00 73.69 101 ARG A O 1
ATOM 782 N N . GLY A 1 102 ? -12.604 -0.299 -7.835 1.00 75.00 102 GLY A N 1
ATOM 783 C CA . GLY A 1 102 ? -12.682 -0.216 -6.373 1.00 75.00 102 GLY A CA 1
ATOM 784 C C . GLY A 1 102 ? -11.421 0.405 -5.779 1.00 75.00 102 GLY A C 1
ATOM 785 O O . GLY A 1 102 ? -11.514 1.228 -4.876 1.00 75.00 102 GLY A O 1
ATOM 786 N N . ALA A 1 103 ? -10.261 0.045 -6.334 1.00 81.69 103 ALA A N 1
ATOM 787 C CA . ALA A 1 103 ? -8.975 0.630 -5.985 1.00 81.69 103 ALA A CA 1
ATOM 788 C C . ALA A 1 103 ? -8.924 2.124 -6.330 1.00 81.69 103 ALA A C 1
ATOM 790 O O . ALA A 1 103 ? -8.537 2.902 -5.475 1.00 81.69 103 ALA A O 1
ATOM 791 N N . ASP A 1 104 ? -9.381 2.534 -7.517 1.00 82.44 104 ASP A N 1
ATOM 792 C CA . ASP A 1 104 ? -9.393 3.945 -7.935 1.00 82.44 104 ASP A CA 1
ATOM 793 C C . ASP A 1 104 ? -10.238 4.814 -6.982 1.00 82.44 104 ASP A C 1
ATOM 795 O O . ASP A 1 104 ? -9.854 5.932 -6.649 1.00 82.44 104 ASP A O 1
ATOM 799 N N . TRP A 1 105 ? -11.366 4.287 -6.489 1.00 80.94 105 TRP A N 1
ATOM 800 C CA . TRP A 1 105 ? -12.205 4.985 -5.510 1.00 80.94 105 TRP A CA 1
ATOM 801 C C . TRP A 1 105 ? -11.548 5.056 -4.123 1.00 80.94 105 TRP A C 1
ATOM 803 O O . TRP A 1 105 ? -11.494 6.126 -3.527 1.00 80.94 105 TRP A O 1
ATOM 813 N N . LEU A 1 106 ? -10.982 3.947 -3.631 1.00 81.44 106 LEU A N 1
ATOM 814 C CA . LEU A 1 106 ? -10.225 3.934 -2.372 1.00 81.44 106 LEU A CA 1
ATOM 815 C C . LEU A 1 106 ? -8.988 4.834 -2.425 1.00 81.44 106 LEU A C 1
ATOM 817 O O . LEU A 1 106 ? -8.650 5.450 -1.425 1.00 81.44 106 LEU A O 1
ATOM 821 N N . LEU A 1 107 ? -8.319 4.917 -3.575 1.00 84.94 107 LEU A N 1
ATOM 822 C CA . LEU A 1 107 ? -7.171 5.795 -3.793 1.00 84.94 107 LEU A CA 1
ATOM 823 C C . LEU A 1 107 ? -7.574 7.271 -3.776 1.00 84.94 107 LEU A C 1
ATOM 825 O O . LEU A 1 107 ? -6.818 8.087 -3.260 1.00 84.94 107 LEU A O 1
ATOM 829 N N . ALA A 1 108 ? -8.763 7.613 -4.279 1.00 84.56 108 ALA A N 1
ATOM 830 C CA . ALA A 1 108 ? -9.300 8.964 -4.140 1.00 84.56 108 ALA A CA 1
ATOM 831 C C . ALA A 1 108 ? -9.550 9.317 -2.660 1.00 84.56 108 ALA A C 1
ATOM 833 O O . ALA A 1 108 ? -9.167 10.395 -2.211 1.00 84.56 108 ALA A O 1
ATOM 834 N N . GLU A 1 109 ? -10.100 8.378 -1.885 1.00 83.81 109 GLU A N 1
ATOM 835 C CA . GLU A 1 109 ? -10.329 8.543 -0.442 1.00 83.81 109 GLU A CA 1
ATOM 836 C C . GLU A 1 109 ? -9.051 8.380 0.406 1.00 83.81 109 GLU A C 1
ATOM 838 O O . GLU A 1 109 ? -9.022 8.811 1.554 1.00 83.81 109 GLU A O 1
ATOM 843 N N . MET A 1 110 ? -7.956 7.815 -0.124 1.00 88.06 110 MET A N 1
ATOM 844 C CA . MET A 1 110 ? -6.680 7.729 0.604 1.00 88.06 110 MET A CA 1
ATOM 845 C C . MET A 1 110 ? -6.205 9.119 1.019 1.00 88.06 110 MET A C 1
ATOM 847 O O . MET A 1 110 ? -5.767 9.278 2.152 1.00 88.06 110 MET A O 1
ATOM 851 N N . LEU A 1 111 ? -6.354 10.133 0.155 1.00 85.88 111 LEU A N 1
ATOM 852 C CA . LEU A 1 111 ? -6.068 11.527 0.516 1.00 85.88 111 LEU A CA 1
ATOM 853 C C . LEU A 1 111 ? -6.935 11.995 1.693 1.00 85.88 111 LEU A C 1
ATOM 855 O O . LEU A 1 111 ? -6.419 12.626 2.613 1.00 85.88 111 LEU A O 1
ATOM 859 N N . LEU A 1 112 ? -8.219 11.624 1.703 1.00 86.81 112 LEU A N 1
ATOM 860 C CA . LEU A 1 112 ? -9.154 11.943 2.783 1.00 86.81 112 LEU A CA 1
ATOM 861 C C . LEU A 1 112 ? -8.786 11.246 4.103 1.00 86.81 112 LEU A C 1
ATOM 863 O O . LEU A 1 112 ? -9.011 11.822 5.161 1.00 86.81 112 LEU A O 1
ATOM 867 N N . PHE A 1 113 ? -8.159 10.066 4.064 1.00 83.19 113 PHE A N 1
ATOM 868 C CA . PHE A 1 113 ? -7.605 9.397 5.250 1.00 83.19 113 PHE A CA 1
ATOM 869 C C . PHE A 1 113 ? -6.210 9.906 5.648 1.00 83.19 113 PHE A C 1
ATOM 871 O O . PHE A 1 113 ? -5.859 9.869 6.828 1.00 83.19 113 PHE A O 1
ATOM 878 N N . PHE A 1 114 ? -5.421 10.421 4.701 1.00 88.81 114 PHE A N 1
ATOM 879 C CA . PHE A 1 114 ? -4.096 10.982 4.973 1.00 88.81 114 PHE A CA 1
ATOM 880 C C . PHE A 1 114 ? -4.168 12.316 5.710 1.00 88.81 114 PHE A C 1
ATOM 882 O O . PHE A 1 114 ? -3.389 12.523 6.634 1.00 88.81 114 PHE A O 1
ATOM 889 N N . VAL A 1 115 ? -5.102 13.199 5.344 1.00 90.69 115 VAL A N 1
ATOM 890 C CA . VAL A 1 115 ? -5.272 14.506 6.004 1.00 90.69 115 VAL A CA 1
ATOM 891 C C . VAL A 1 115 ? -5.433 14.373 7.533 1.00 90.69 115 VAL A C 1
ATOM 893 O O . VAL A 1 115 ? -4.603 14.927 8.253 1.00 90.69 115 VAL A O 1
ATOM 896 N N . PRO A 1 116 ? -6.408 13.617 8.074 1.00 87.88 116 PRO A N 1
ATOM 897 C CA . PRO A 1 116 ? -6.573 13.460 9.518 1.00 87.88 116 PRO A CA 1
ATOM 898 C C . PRO A 1 116 ? -5.421 12.686 10.171 1.00 87.88 116 PRO A C 1
ATOM 900 O O . PRO A 1 116 ? -5.026 13.024 11.284 1.00 87.88 116 PRO A O 1
ATOM 903 N N . ALA A 1 117 ? -4.841 11.691 9.490 1.00 87.75 117 ALA A N 1
ATOM 904 C CA . ALA A 1 117 ? -3.700 10.943 10.019 1.00 87.75 117 ALA A CA 1
ATOM 905 C C . ALA A 1 117 ? -2.454 11.830 10.188 1.00 87.75 117 ALA A C 1
ATOM 907 O O . ALA A 1 117 ? -1.805 11.789 11.231 1.00 87.75 117 ALA A O 1
ATOM 908 N N . VAL A 1 118 ? -2.137 12.664 9.192 1.00 88.62 118 VAL A N 1
ATOM 909 C CA . VAL A 1 118 ? -1.007 13.602 9.256 1.00 88.62 118 VAL A CA 1
ATOM 910 C C . VAL A 1 118 ? -1.260 14.675 10.311 1.00 88.62 118 VAL A C 1
ATOM 912 O O . VAL A 1 118 ? -0.357 14.973 11.084 1.00 88.62 118 VAL A O 1
ATOM 915 N N . LEU A 1 119 ? -2.478 15.216 10.400 1.00 88.31 119 LEU A N 1
ATOM 916 C CA . LEU A 1 119 ? -2.828 16.199 11.430 1.00 88.31 119 LEU A CA 1
ATOM 917 C C . LEU A 1 119 ? -2.654 15.638 12.849 1.00 88.31 119 LEU A C 1
ATOM 919 O O . LEU A 1 119 ? -2.034 16.296 13.678 1.00 88.31 119 LEU A O 1
ATOM 923 N N . ALA A 1 120 ? -3.110 14.408 13.108 1.00 86.25 120 ALA A N 1
ATOM 924 C CA . ALA A 1 120 ? -2.932 13.746 14.403 1.00 86.25 120 ALA A CA 1
ATOM 925 C C . ALA A 1 120 ? -1.448 13.554 14.774 1.00 86.25 120 ALA A C 1
ATOM 927 O O . ALA A 1 120 ? -1.065 13.701 15.935 1.00 86.25 120 ALA A O 1
ATOM 928 N N . VAL A 1 121 ? -0.601 13.263 13.782 1.00 84.50 121 VAL A N 1
ATOM 929 C CA . VAL A 1 121 ? 0.852 13.138 13.970 1.00 84.50 121 VAL A CA 1
ATOM 930 C C . VAL A 1 121 ? 1.510 14.501 14.206 1.00 84.50 121 VAL A C 1
ATOM 932 O O . VAL A 1 121 ? 2.392 14.611 15.054 1.00 84.50 121 VAL A O 1
ATOM 935 N N . LEU A 1 122 ? 1.091 15.545 13.484 1.00 82.94 122 LEU A N 1
ATOM 936 C CA . LEU A 1 122 ? 1.653 16.895 13.606 1.00 82.94 122 LEU A CA 1
ATOM 937 C C . LEU A 1 122 ? 1.326 17.580 14.938 1.00 82.94 122 LEU A C 1
ATOM 939 O O . LEU A 1 122 ? 2.116 18.417 15.385 1.00 82.94 122 LEU A O 1
ATOM 943 N N . ASP A 1 123 ? 0.19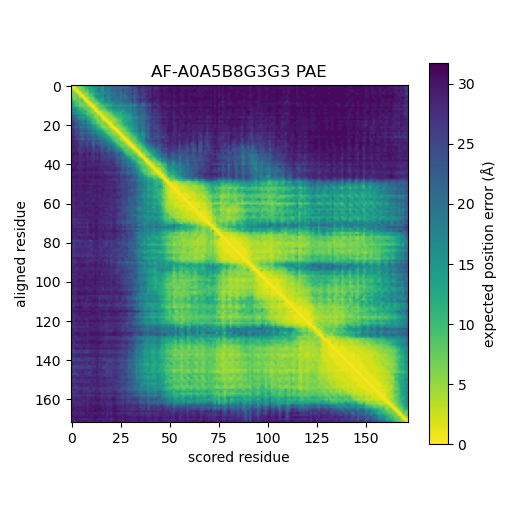1 17.230 15.542 1.00 81.81 123 ASP A N 1
ATOM 944 C CA . ASP A 1 123 ? -0.232 17.698 16.867 1.00 81.81 123 ASP A CA 1
ATOM 945 C C . ASP A 1 123 ? 0.727 17.207 17.969 1.00 81.81 123 ASP A C 1
ATOM 947 O O . ASP A 1 123 ? 1.061 17.928 18.907 1.00 81.81 123 ASP A O 1
ATOM 951 N N . HIS A 1 124 ? 1.312 16.021 17.782 1.00 79.00 124 HIS A N 1
ATOM 952 C CA . HIS A 1 124 ? 2.297 15.442 18.691 1.00 79.00 124 HIS A CA 1
ATOM 953 C C . HIS A 1 124 ? 3.725 15.887 18.329 1.00 79.00 124 HIS A C 1
ATOM 955 O O . HIS A 1 124 ? 4.575 15.102 17.897 1.00 79.00 124 HIS A O 1
ATOM 961 N N . ARG A 1 125 ? 4.002 17.182 18.525 1.00 66.12 125 ARG A N 1
ATOM 962 C CA . ARG A 1 125 ? 5.287 17.847 18.208 1.00 66.12 125 ARG A CA 1
ATOM 963 C C . ARG A 1 125 ? 6.519 17.178 18.837 1.00 66.12 125 ARG A C 1
ATOM 965 O O . ARG A 1 125 ? 7.605 17.256 18.266 1.00 66.12 125 ARG A O 1
ATOM 972 N N . GLU A 1 126 ? 6.361 16.485 19.963 1.00 68.62 126 GLU A N 1
ATOM 973 C CA . GLU A 1 126 ? 7.442 15.761 20.652 1.00 68.62 126 GLU A CA 1
ATOM 974 C C . GLU A 1 126 ? 8.020 14.604 19.815 1.00 68.62 126 GLU A C 1
ATOM 976 O O . GLU A 1 126 ? 9.220 14.330 19.870 1.00 68.62 126 GLU A O 1
ATOM 981 N N . PHE A 1 127 ? 7.209 13.979 18.952 1.00 63.12 127 PHE A N 1
ATOM 982 C CA . PHE A 1 127 ? 7.673 12.930 18.039 1.00 63.12 127 PHE A CA 1
ATOM 983 C C . PHE A 1 127 ? 8.445 13.478 16.834 1.00 63.12 127 PHE A C 1
ATOM 985 O O . PHE A 1 127 ? 9.158 12.716 16.188 1.00 63.12 127 PHE A O 1
ATOM 992 N N . LEU A 1 128 ? 8.350 14.777 16.523 1.00 68.75 128 LEU A N 1
ATOM 993 C CA . LEU A 1 128 ? 8.919 15.374 15.305 1.00 68.75 128 LEU A CA 1
ATOM 994 C C . LEU A 1 128 ? 10.322 15.968 15.476 1.00 68.75 128 LEU A C 1
ATOM 996 O O . LEU A 1 128 ? 10.959 16.267 14.471 1.00 68.75 128 LEU A O 1
ATOM 1000 N N . GLY A 1 129 ? 10.817 16.121 16.708 1.00 79.56 129 GLY A N 1
ATOM 1001 C CA . GLY A 1 129 ? 12.162 16.644 16.976 1.00 79.56 129 GLY A CA 1
ATOM 1002 C C . GLY A 1 129 ? 13.269 15.649 16.604 1.00 79.56 129 GLY A C 1
ATOM 1003 O O . GLY A 1 129 ? 13.672 15.521 15.451 1.00 79.56 129 GLY A O 1
ATOM 1004 N N . LEU A 1 130 ? 13.784 14.914 17.590 1.00 82.19 130 LEU A N 1
ATOM 1005 C CA . LEU A 1 130 ? 14.852 13.925 17.370 1.00 82.19 130 LEU A CA 1
ATOM 1006 C C . LEU A 1 130 ? 14.325 12.594 16.813 1.00 82.19 130 LEU A C 1
ATOM 1008 O O . LEU A 1 130 ? 14.965 11.969 15.965 1.00 82.19 130 LEU A O 1
ATOM 1012 N N . LEU A 1 131 ? 13.145 12.164 17.269 1.00 85.31 131 LEU A N 1
ATOM 1013 C CA . LEU A 1 131 ? 12.479 10.947 16.794 1.00 85.31 131 LEU A CA 1
ATOM 1014 C C . LEU A 1 131 ? 12.102 11.061 15.313 1.00 85.31 131 LEU A C 1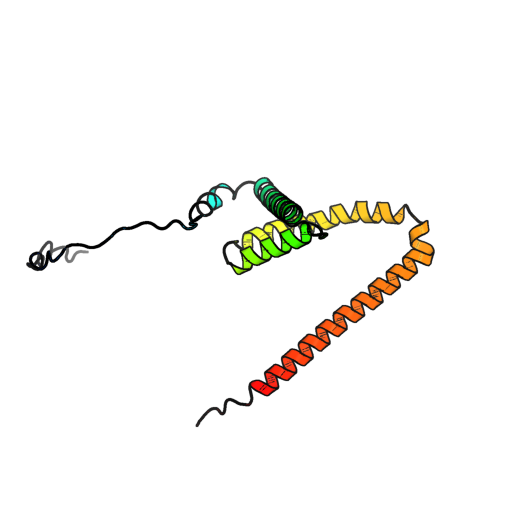
ATOM 1016 O O . LEU A 1 131 ? 12.408 10.155 14.542 1.00 85.31 131 LEU A O 1
ATOM 1020 N N . GLY A 1 132 ? 11.532 12.194 14.903 1.00 85.06 132 GLY A N 1
ATOM 1021 C CA . GLY A 1 132 ? 11.145 12.466 13.521 1.00 85.06 132 GLY A CA 1
ATOM 1022 C C . GLY A 1 132 ? 12.340 12.443 12.578 1.00 85.06 132 GLY A C 1
ATOM 1023 O O . GLY A 1 132 ? 12.276 11.806 11.529 1.00 85.06 132 GLY A O 1
ATOM 1024 N N . LEU A 1 133 ? 13.464 13.041 12.987 1.00 87.62 133 LEU A N 1
ATOM 1025 C CA . LEU A 1 133 ? 14.698 13.012 12.201 1.00 87.62 133 LEU A CA 1
ATOM 1026 C C . LEU A 1 133 ? 15.259 11.588 12.058 1.00 87.62 133 LEU A C 1
ATOM 1028 O O . LEU A 1 133 ? 15.649 11.182 10.962 1.00 87.62 133 LEU A O 1
ATOM 1032 N N . LYS A 1 134 ? 15.255 10.798 13.140 1.00 90.44 134 LYS A N 1
ATOM 1033 C CA . LYS A 1 134 ? 15.692 9.392 13.111 1.00 90.44 134 LYS A CA 1
ATOM 1034 C C . LYS A 1 134 ? 14.792 8.540 12.213 1.00 90.44 134 LYS A C 1
ATOM 1036 O O . LYS A 1 134 ? 15.297 7.732 11.437 1.00 90.44 134 LYS A O 1
ATOM 1041 N N . VAL A 1 135 ? 13.476 8.742 12.280 1.00 91.44 135 VAL A N 1
ATOM 1042 C CA . VAL A 1 135 ? 12.493 8.059 11.426 1.00 91.44 135 VAL A CA 1
ATOM 1043 C C . VAL A 1 135 ? 12.672 8.458 9.962 1.00 91.44 135 VAL A C 1
ATOM 1045 O O . VAL A 1 135 ? 12.724 7.578 9.108 1.00 91.44 135 VAL A O 1
ATOM 1048 N N . LEU A 1 136 ? 12.843 9.749 9.667 1.00 90.75 136 LEU A N 1
ATOM 1049 C CA . LEU A 1 136 ? 13.098 10.242 8.311 1.00 90.75 136 LEU A CA 1
ATOM 1050 C C . LEU A 1 136 ? 14.347 9.591 7.712 1.00 90.75 136 LEU A C 1
ATOM 1052 O O . LEU A 1 136 ? 14.311 9.113 6.578 1.00 90.75 136 LEU A O 1
ATOM 1056 N N . LEU A 1 137 ? 15.430 9.522 8.487 1.00 94.69 137 LEU A N 1
ATOM 1057 C CA . LEU A 1 137 ? 16.677 8.903 8.050 1.00 94.69 137 LEU A CA 1
ATOM 1058 C C . LEU A 1 137 ? 16.505 7.397 7.805 1.00 94.69 137 LEU A C 1
ATOM 1060 O O . LEU A 1 137 ? 16.947 6.898 6.773 1.00 94.69 137 LEU A O 1
ATOM 1064 N N . VAL A 1 138 ? 15.809 6.679 8.693 1.00 95.88 138 VAL A N 1
ATOM 1065 C CA . VAL A 1 138 ? 15.500 5.249 8.510 1.00 95.88 138 VAL A CA 1
ATOM 1066 C C . VAL A 1 138 ? 14.639 5.012 7.268 1.00 95.88 138 VAL A C 1
ATOM 1068 O O . VAL A 1 138 ? 14.922 4.088 6.507 1.00 95.88 138 VAL A O 1
ATOM 1071 N N . ILE A 1 139 ? 13.621 5.841 7.026 1.00 94.94 139 ILE A N 1
ATOM 1072 C CA . ILE A 1 139 ? 12.760 5.732 5.841 1.00 94.94 139 ILE A CA 1
ATOM 1073 C C . ILE A 1 139 ? 13.569 5.995 4.572 1.00 94.94 139 ILE A C 1
ATOM 1075 O O . ILE A 1 139 ? 13.449 5.235 3.611 1.00 94.94 139 ILE A O 1
ATOM 1079 N N . LEU A 1 140 ? 14.408 7.034 4.558 1.00 96.62 140 LEU A N 1
ATOM 1080 C CA . LEU A 1 140 ? 15.217 7.383 3.393 1.00 96.62 140 LEU A CA 1
ATOM 1081 C C . LEU A 1 140 ? 16.217 6.269 3.066 1.00 96.62 140 LEU A C 1
ATOM 1083 O O . LEU A 1 140 ? 16.240 5.770 1.941 1.00 96.62 140 LEU A O 1
ATOM 1087 N N . VAL A 1 141 ? 16.986 5.826 4.064 1.00 97.44 141 VAL A N 1
ATOM 1088 C CA . VAL A 1 141 ? 17.965 4.742 3.907 1.00 97.44 141 VAL A CA 1
ATOM 1089 C C . VAL A 1 141 ? 17.267 3.440 3.520 1.00 97.44 141 VAL A C 1
ATOM 1091 O O . VAL A 1 141 ? 17.703 2.774 2.585 1.00 97.44 141 VAL A O 1
ATOM 1094 N N . GLY A 1 142 ? 16.154 3.100 4.175 1.00 97.56 142 GLY A N 1
ATOM 1095 C CA . GLY A 1 142 ? 15.360 1.915 3.858 1.00 97.56 142 GLY A CA 1
ATOM 1096 C C . GLY A 1 142 ? 14.812 1.945 2.431 1.00 97.56 142 GLY A C 1
ATOM 1097 O O . GLY A 1 142 ? 14.900 0.948 1.722 1.00 97.56 142 GLY A O 1
ATOM 1098 N N . THR A 1 143 ? 14.322 3.095 1.967 1.00 97.12 143 THR A N 1
ATOM 1099 C CA . THR A 1 143 ? 13.798 3.254 0.601 1.00 97.12 143 THR A CA 1
ATOM 1100 C C . THR A 1 143 ? 14.902 3.108 -0.439 1.00 97.12 143 THR A C 1
ATOM 1102 O O . THR A 1 143 ? 14.736 2.359 -1.402 1.00 97.12 143 THR A O 1
ATOM 1105 N N . VAL A 1 144 ? 16.052 3.758 -0.230 1.00 97.50 144 VAL A N 1
ATOM 1106 C CA . VAL A 1 144 ? 17.213 3.634 -1.125 1.00 97.50 144 VAL A CA 1
ATOM 1107 C C . VAL A 1 144 ? 17.729 2.194 -1.142 1.00 97.50 144 VAL A C 1
ATOM 1109 O O . VAL A 1 144 ? 17.988 1.651 -2.215 1.00 97.50 144 VAL A O 1
ATOM 1112 N N . ALA A 1 145 ? 17.813 1.541 0.018 1.00 97.69 145 ALA A N 1
ATOM 1113 C CA . ALA A 1 145 ? 18.235 0.148 0.122 1.00 97.69 145 ALA A CA 1
ATOM 1114 C C . ALA A 1 145 ? 17.266 -0.804 -0.597 1.00 97.69 145 ALA A C 1
ATOM 1116 O O . ALA A 1 145 ? 17.708 -1.680 -1.341 1.00 97.69 145 ALA A O 1
ATOM 1117 N N . VAL A 1 146 ? 15.951 -0.628 -0.435 1.00 97.38 146 VAL A N 1
ATOM 1118 C CA . VAL A 1 146 ? 14.927 -1.435 -1.123 1.00 97.38 146 VAL A CA 1
ATOM 1119 C C . VAL A 1 146 ? 14.962 -1.207 -2.638 1.00 97.38 146 VAL A C 1
ATOM 1121 O O . VAL A 1 146 ? 14.913 -2.171 -3.405 1.00 97.38 146 VAL A O 1
ATOM 1124 N N . MET A 1 147 ? 15.096 0.042 -3.092 1.00 97.31 147 MET A N 1
ATOM 1125 C CA . MET A 1 147 ? 15.239 0.345 -4.521 1.00 97.31 147 MET A CA 1
ATOM 1126 C C . MET A 1 147 ? 16.517 -0.270 -5.100 1.00 97.31 147 MET A C 1
ATOM 1128 O O . MET A 1 147 ? 16.453 -0.937 -6.131 1.00 97.31 147 MET A O 1
ATOM 1132 N N . GLY A 1 148 ? 17.653 -0.116 -4.414 1.00 97.50 148 GLY A N 1
ATOM 1133 C CA . GLY A 1 148 ? 18.937 -0.676 -4.834 1.00 97.50 148 GLY A CA 1
ATOM 1134 C C . GLY A 1 148 ? 18.932 -2.204 -4.873 1.00 97.50 148 GLY A C 1
ATOM 1135 O O . GLY A 1 148 ? 19.326 -2.796 -5.873 1.00 97.50 148 GLY A O 1
ATOM 1136 N N . THR A 1 149 ? 18.419 -2.864 -3.832 1.00 97.69 149 THR A N 1
ATOM 1137 C CA . THR A 1 149 ? 18.290 -4.334 -3.797 1.00 97.69 149 THR A CA 1
ATOM 1138 C C . THR A 1 149 ? 17.365 -4.855 -4.890 1.00 97.69 149 THR A C 1
ATOM 1140 O O . THR A 1 149 ? 17.697 -5.846 -5.543 1.00 97.69 149 THR A O 1
ATOM 1143 N N . THR A 1 150 ? 16.242 -4.181 -5.150 1.00 96.38 150 THR A N 1
ATOM 1144 C CA . THR A 1 150 ? 15.333 -4.555 -6.243 1.00 96.38 150 THR A CA 1
ATOM 1145 C C . THR A 1 150 ? 16.011 -4.386 -7.603 1.00 96.38 150 THR A C 1
ATOM 1147 O O . THR A 1 150 ? 15.963 -5.306 -8.420 1.00 96.38 150 THR A O 1
ATOM 1150 N N . ALA A 1 151 ? 16.693 -3.261 -7.833 1.00 96.75 151 ALA A N 1
ATOM 1151 C CA . ALA A 1 151 ? 17.424 -2.996 -9.071 1.00 96.75 151 ALA A CA 1
ATOM 1152 C C . ALA A 1 151 ? 18.520 -4.042 -9.319 1.00 96.75 151 ALA A C 1
ATOM 1154 O O . ALA A 1 151 ? 18.529 -4.673 -10.374 1.00 96.75 151 ALA A O 1
ATOM 1155 N N . LEU A 1 152 ? 19.367 -4.312 -8.320 1.00 96.06 152 LEU A N 1
ATOM 1156 C CA . LEU A 1 152 ? 20.411 -5.336 -8.399 1.00 96.06 152 LEU A CA 1
ATOM 1157 C C . LEU A 1 152 ? 19.816 -6.724 -8.659 1.00 96.06 152 LEU A C 1
ATOM 1159 O O . LEU A 1 152 ? 20.281 -7.437 -9.542 1.00 96.06 152 LEU A O 1
ATOM 1163 N N . THR A 1 153 ? 18.750 -7.108 -7.952 1.00 96.69 153 THR A N 1
ATOM 1164 C CA . THR A 1 153 ? 18.086 -8.409 -8.155 1.00 96.69 153 THR A CA 1
ATOM 1165 C C . THR A 1 153 ? 17.579 -8.563 -9.589 1.00 96.69 153 THR A C 1
ATOM 1167 O O . THR A 1 153 ? 17.769 -9.612 -10.210 1.00 96.69 153 THR A O 1
ATOM 1170 N N . VAL A 1 154 ? 16.959 -7.517 -10.141 1.00 96.06 154 VAL A N 1
ATOM 1171 C CA . VAL A 1 154 ? 16.475 -7.512 -11.526 1.00 96.06 154 VAL A CA 1
ATOM 1172 C C . VAL A 1 154 ? 17.641 -7.550 -12.513 1.00 96.06 154 VAL A C 1
ATOM 1174 O O . VAL A 1 154 ? 17.592 -8.323 -13.469 1.00 96.06 154 VAL A O 1
ATOM 1177 N N . GLU A 1 155 ? 18.711 -6.791 -12.278 1.00 94.81 155 GLU A N 1
ATOM 1178 C CA . GLU A 1 155 ? 19.906 -6.808 -13.126 1.00 94.81 155 GLU A CA 1
ATOM 1179 C C . GLU A 1 155 ? 20.595 -8.173 -13.139 1.00 94.81 155 GLU A C 1
ATOM 1181 O O . GLU A 1 155 ? 20.940 -8.667 -14.215 1.00 94.81 155 GLU A O 1
ATOM 1186 N N . LEU A 1 156 ? 20.752 -8.818 -11.978 1.00 92.88 156 LEU A N 1
ATOM 1187 C CA . LEU A 1 156 ? 21.282 -10.178 -11.884 1.00 92.88 156 LEU A CA 1
ATOM 1188 C C . LEU A 1 156 ? 20.378 -11.161 -12.637 1.00 92.88 156 LEU A C 1
ATOM 1190 O O . LEU A 1 156 ? 20.873 -11.929 -13.461 1.00 92.88 156 LEU A O 1
ATOM 1194 N N . CYS A 1 157 ? 19.061 -11.099 -12.421 1.00 93.69 157 CYS A N 1
ATOM 1195 C CA . CYS A 1 157 ? 18.094 -11.964 -13.100 1.00 93.69 157 CYS A CA 1
ATOM 1196 C C . CYS A 1 157 ? 18.153 -11.799 -14.629 1.00 93.69 157 CYS A C 1
ATOM 1198 O O . CYS A 1 157 ? 18.274 -12.784 -15.363 1.00 93.69 157 CYS A O 1
ATOM 1200 N N . CYS A 1 158 ? 18.156 -10.560 -15.126 1.00 91.50 158 CYS A N 1
ATOM 1201 C CA . CYS A 1 158 ? 18.308 -10.267 -16.551 1.00 91.50 158 CYS A CA 1
ATOM 1202 C C . CYS A 1 158 ? 19.660 -10.755 -17.086 1.00 91.50 158 CYS A C 1
ATOM 1204 O O . CYS A 1 158 ? 19.712 -11.401 -18.134 1.00 91.50 158 CYS A O 1
ATOM 1206 N N . ARG A 1 159 ? 20.757 -10.517 -16.358 1.00 90.19 159 ARG A N 1
ATOM 1207 C CA . ARG A 1 159 ? 22.100 -10.966 -16.751 1.00 90.19 159 ARG A CA 1
ATOM 1208 C C . ARG A 1 159 ? 22.188 -12.489 -16.842 1.00 90.19 159 ARG A C 1
ATOM 1210 O O . ARG A 1 159 ? 22.861 -12.993 -17.739 1.00 90.19 159 ARG A O 1
ATOM 1217 N N . TRP A 1 160 ? 21.530 -13.214 -15.940 1.00 86.88 160 TRP A N 1
ATOM 1218 C CA . TRP A 1 160 ? 21.497 -14.679 -15.941 1.00 86.88 160 TRP A CA 1
ATOM 1219 C C . TRP A 1 160 ? 20.651 -15.214 -17.101 1.00 86.88 160 TRP A C 1
ATOM 1221 O O . TRP A 1 160 ? 21.082 -16.138 -17.790 1.00 86.88 160 TRP A O 1
ATOM 1231 N N . ARG A 1 161 ? 19.510 -14.579 -17.400 1.00 87.75 161 ARG A N 1
ATOM 1232 C CA . ARG A 1 161 ? 18.670 -14.936 -18.557 1.00 87.75 161 ARG A CA 1
ATOM 1233 C C . ARG A 1 161 ? 19.388 -14.735 -19.893 1.00 87.75 161 ARG A C 1
ATOM 1235 O O . ARG A 1 161 ? 19.400 -15.650 -20.709 1.00 87.75 161 ARG A O 1
ATOM 1242 N N . LEU A 1 162 ? 20.080 -13.608 -20.083 1.00 81.81 162 LEU A N 1
ATOM 1243 C CA . LEU A 1 162 ? 20.840 -13.342 -21.316 1.00 81.81 162 LEU A CA 1
ATOM 1244 C C . LEU A 1 162 ? 22.004 -14.322 -21.544 1.00 81.81 162 LEU A C 1
ATOM 1246 O O . LEU A 1 162 ? 22.446 -14.489 -22.680 1.00 81.81 162 LEU A O 1
ATOM 1250 N N . ARG A 1 163 ? 22.520 -14.962 -20.486 1.00 73.69 163 ARG A N 1
ATOM 1251 C CA . ARG A 1 163 ? 23.530 -16.024 -20.614 1.00 73.69 163 ARG A CA 1
ATOM 1252 C C . ARG A 1 163 ? 22.924 -17.357 -21.068 1.00 73.69 163 ARG A C 1
ATOM 1254 O O . ARG A 1 163 ? 23.625 -18.113 -21.729 1.00 73.69 163 ARG A O 1
ATOM 1261 N N . HIS A 1 164 ? 21.652 -17.626 -20.767 1.00 70.56 164 HIS A N 1
ATOM 1262 C CA . HIS A 1 164 ? 20.961 -18.858 -21.170 1.00 70.56 164 HIS A CA 1
ATOM 1263 C C . HIS A 1 164 ? 20.406 -18.805 -22.606 1.00 70.56 164 HIS A C 1
ATOM 1265 O O . HIS A 1 164 ? 20.429 -19.823 -23.292 1.00 70.56 164 HIS A O 1
ATOM 1271 N N . ASP A 1 165 ? 19.991 -17.635 -23.105 1.00 63.59 165 ASP A N 1
ATOM 1272 C CA . ASP A 1 165 ? 19.427 -17.501 -24.464 1.00 63.59 165 ASP A CA 1
ATOM 1273 C C . ASP A 1 165 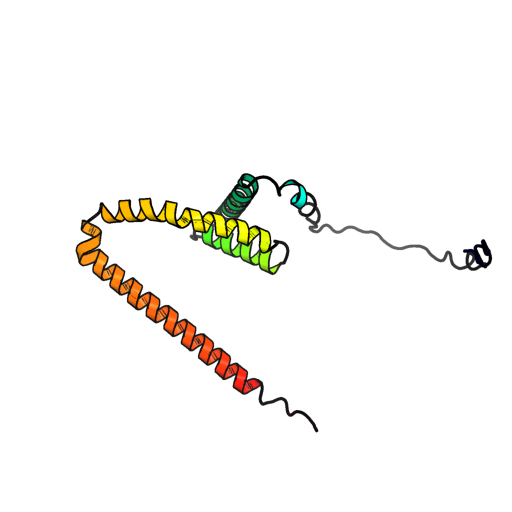? 20.476 -17.569 -25.602 1.00 63.59 165 ASP A C 1
ATOM 1275 O O . ASP A 1 165 ? 20.112 -17.605 -26.775 1.00 63.59 165 ASP A O 1
ATOM 1279 N N . ARG A 1 166 ? 21.785 -17.645 -25.302 1.00 59.16 166 ARG A N 1
ATOM 1280 C CA . ARG A 1 166 ? 22.841 -17.847 -26.323 1.00 59.16 166 ARG A CA 1
ATOM 1281 C C . ARG A 1 166 ? 23.081 -19.313 -26.719 1.00 59.16 166 ARG A C 1
ATOM 1283 O O . ARG A 1 166 ? 23.915 -19.561 -27.582 1.00 59.16 166 ARG A O 1
ATOM 1290 N N . ALA A 1 167 ? 22.386 -20.273 -26.105 1.00 61.38 167 ALA A N 1
ATOM 1291 C CA . ALA A 1 167 ? 22.591 -21.705 -26.352 1.00 61.38 167 ALA A CA 1
ATOM 1292 C C . ALA A 1 167 ? 21.601 -22.333 -27.352 1.00 61.38 167 ALA A C 1
ATOM 1294 O O . ALA A 1 167 ? 21.621 -23.548 -27.531 1.00 61.38 167 ALA A O 1
ATOM 1295 N N . VAL A 1 168 ? 20.754 -21.542 -28.019 1.00 64.56 168 VAL A N 1
ATOM 1296 C CA . VAL A 1 168 ? 19.966 -22.028 -29.162 1.00 64.56 168 VAL A CA 1
ATOM 1297 C C . VAL A 1 168 ? 20.678 -21.593 -30.444 1.00 64.56 168 VAL A C 1
ATOM 1299 O O . VAL A 1 168 ? 20.455 -20.470 -30.902 1.00 64.56 168 VAL A O 1
ATOM 1302 N N . PRO A 1 169 ? 21.570 -22.425 -31.021 1.00 59.69 169 PRO A N 1
ATOM 1303 C CA . PRO A 1 169 ? 22.037 -22.189 -32.373 1.00 59.69 169 PRO A CA 1
ATOM 1304 C C . PRO A 1 169 ? 20.806 -22.287 -33.272 1.00 59.6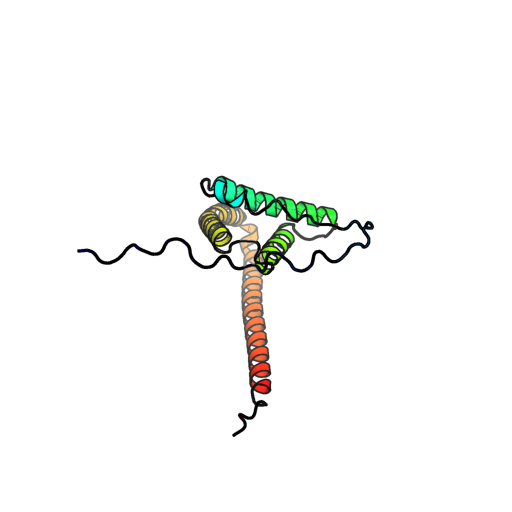9 169 PRO A C 1
ATOM 1306 O O . PRO A 1 169 ? 20.131 -23.317 -33.317 1.00 59.69 169 PRO A O 1
ATOM 1309 N N . LEU A 1 170 ? 20.480 -21.186 -33.942 1.00 69.38 170 LEU A N 1
ATOM 1310 C CA . LEU A 1 170 ? 19.586 -21.201 -35.089 1.00 69.38 170 LEU A CA 1
ATOM 1311 C C . LEU A 1 170 ? 20.273 -22.081 -36.135 1.00 69.38 170 LEU A C 1
ATOM 1313 O O . LEU A 1 170 ? 21.183 -21.631 -36.827 1.00 69.38 170 LEU A O 1
ATOM 1317 N N . GLY A 1 171 ? 19.909 -23.365 -36.132 1.00 67.62 171 GLY A N 1
ATOM 1318 C CA . GLY A 1 171 ? 20.315 -24.332 -37.136 1.00 67.62 171 GLY A CA 1
ATOM 1319 C C . GLY A 1 171 ? 19.959 -23.783 -38.509 1.00 67.62 171 GLY A C 1
ATOM 1320 O O . GLY A 1 171 ? 18.789 -23.506 -38.781 1.00 67.62 171 GLY A O 1
ATOM 1321 N N . ALA A 1 172 ? 21.014 -23.560 -39.288 1.00 49.69 172 ALA A N 1
ATOM 1322 C CA . ALA A 1 172 ? 20.992 -23.459 -40.736 1.00 49.69 172 ALA A CA 1
ATOM 1323 C C . ALA A 1 172 ? 20.509 -24.773 -41.364 1.00 49.69 172 ALA A C 1
ATOM 1325 O O . ALA A 1 172 ? 20.702 -25.835 -40.723 1.00 49.69 172 ALA A O 1
#

InterPro domains:
  IPR005538 LrgA/CidA family [PF03788] (61-154)
  IPR005538 LrgA/CidA family [PTHR33931] (51-165)

Organism: NCBI:txid2579971

Solvent-accessible surface area (backbone atoms only — not comparable to full-atom values): 10793 Å² total; per-residue (Å²): 136,90,87,78,95,84,77,80,87,91,84,93,71,90,74,91,76,76,74,95,73,84,83,87,83,81,88,79,92,76,94,76,90,71,90,67,82,72,80,80,69,64,67,68,76,55,80,79,45,74,66,53,57,52,49,50,52,51,52,41,40,52,51,15,36,51,49,28,63,72,67,69,49,101,56,67,27,67,60,48,23,50,52,49,53,50,51,36,47,73,66,65,74,47,62,66,72,64,52,49,58,51,48,56,52,52,56,61,46,43,56,66,56,44,55,59,54,51,49,60,53,62,71,44,56,80,53,56,56,69,54,33,51,53,49,50,50,50,52,52,53,49,49,51,49,52,52,49,53,52,50,51,52,51,49,52,52,51,56,54,49,64,64,58,68,71,74,66,77,81,78,127

=== Feature glossary ===
Key to the feature types in this record:

Secondary structure (8-state, DSSP). Secondary structure is the local, repeating backbone conformation. DSSP classifies it into eight states by reading the hydrogen-bond network: three helix types (H, G, I), two β types (E, B), two non-regular types (T, S), and unstructured coil (-).

Backbone torsions (φ/ψ). Backbone dihedral angles. Every residue except chain termini has a φ (preceding-C → N → Cα → C) and a ψ (N → Cα → C → next-N). They are reported in degrees following the IUPAC sign convention. Secondary structure is essentially a statement about which (φ, ψ) basin each residue occupies.

Predicted aligned error. Predicted Aligned Error (PAE) is an AlphaFold confidence matrix: entry (i, j) is the expected error in the position of residue j, in ångströms, when the prediction is superimposed on the true structure at residue i. Low PAE within a block of residues means that block is internally rigid and well-predicted; high PAE between two blocks means their relative placement is uncertain even if each block individually is confident.

B-factor. B-factor (Debye–Waller factor) reflects atomic displacement in the crystal lattice. It is an experimental observable (units Å²), not a prediction; low values mean the atom is pinned down, high values mean it moves or is heterogeneous across the crystal.

Secondary structure (3-state, P-SEA). Three-state secondary structure (P-SEA) collapses the eight DSSP classes into helix (a), strand (b), and coil (c). P-SEA assigns these from Cα geometry alone — distances and angles — without requiring backbone oxygens, so it works on any Cα trace.

Sequence. Primary structure: the covalent order of the twenty standard amino acids along the backbone. Two proteins with the same sequence will (almost always) fold to the same structure; two with 30% identity often share a fold but not the details.

pLDDT. pLDDT is the predicted lDDT-Cα score: AlphaFold's confidence that the local environment of each residue (all inter-atomic distances within 15 Å) is correctly placed. It is a per-residue number between 0 and 100, with higher meaning more reliable.

InterPro / GO / CATH / organism. Functional annotations link the protein to curated databases. InterPro entries identify conserved domains and families by matching the sequence against member-database signatures (Pfam, PROSITE, CDD, …). Gene Ontology (GO) terms describe molecular function, biological process, and cellular component in a controlled vocabulary. CATH places the structure in a hierarchical fold classification (Class/Architecture/Topology/Homologous-superfamily). The organism is the source species.

Contact-map, Ramachandran, and PAE plots. Three diagnostic plots accompany the record. The Cα contact map visualizes the tertiary structure as a 2D adjacency matrix (8 Å cutoff, sequence-local contacts suppressed). The Ramachandran plot shows the distribution of backbone (φ, ψ) torsions, with points in the α and β basins reflecting secondary structure content. The PAE plot shows AlphaFold's inter-residue confidence as a color matrix.

mmCIF coordinates. The mmCIF table is the protein's shape written out atom by ato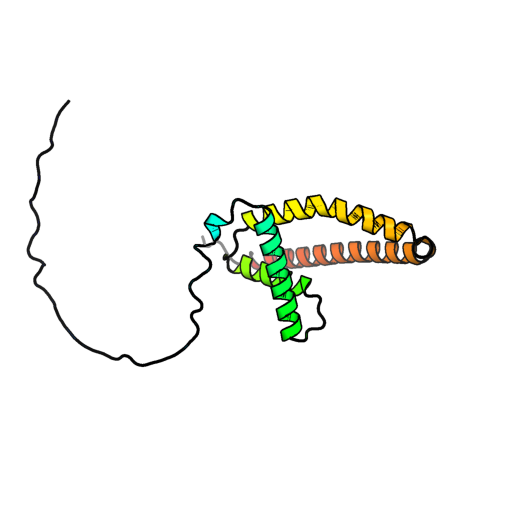m. For each backbone N, Cα, C, and carbonyl O, it records an (x, y, z) coordinate triple in Å plus the residue type, chain letter, and residue number.

Radius of gyration, Cα contacts, bounding box. Three whole-structure scalars: the radius of gyration (RMS distance of Cα from centroid, in Å), the count of Cα–Cα contacts (pairs closer than 8 Å and separated by more than four residues in sequence — i.e. tertiary, not local, contacts), and the bounding-box dimensions. Together they distinguish compact globular folds from extended fibres or disordered chains.

Foldseek 3Di. The Foldseek 3Di string encodes local tertiary geometry as a 20-letter alphabet — one character per residue — derived from the relative positions of nearby Cα atoms. Unlike the amino-acid sequence, 3Di is a direct function of the 3D structure, so two proteins with the same fold have similar 3Di strings even at low sequence identity.

Rendered structure images. Six rendered views show the 3D structure from the faces of a cube — i.e. along ±x, ±y, ±z. Rendering representation is drawn randomly per protein from cartoon (secondary-structure ribbons), sticks (backbone bonds), or molecular surface; coloring is either N→C rainbow (blue at the N-terminus through red at the C-terminus) or one color per chain.

Nearest PDB structures. The Foldseek neighbor list gives the closest experimentally determined structures in the PDB, ranked by structural alignment. TM-score near 1 means near-identical fold; near 0.3 means only rough topology match. This is how one finds what a novel AlphaFold prediction most resembles in the solved-structure universe.

Solvent-accessible surface area. SASA measures how much of the protein is reachable by solvent. It is computed by rolling a water-sized probe over the atomic surface and summing the exposed area (Å²). Per-residue SASA distinguishes core (buried, low SASA) from surface (exposed, high SASA) residues; total SASA is a whole-molecule size measure.